Protein AF-A0A7U9X181-F1 (afdb_monomer_lite)

Foldseek 3Di:
DDDDQPWAALVRVLVQVVLFAQFKFKDFADLAASLKGASDWDDDPFWIFGDDVPDTPDTFGRDRHDIWHFLQQWDDDDPPPDGRDHQPAFPGWTCTRRMIMTTHNDDDPQWDDLSNVQVNQVSCPPFWKWKAFPDPPPDTDTDGRWHWHRDPFWIWTDDPVDIDIGGPVQFPIKGAPADISQRGKIWTDGPPPDTIMIMGGDPPDPPPPD

Structure (mmCIF, N/CA/C/O backbone):
data_AF-A0A7U9X181-F1
#
_entry.id   AF-A0A7U9X181-F1
#
loop_
_atom_site.group_PDB
_atom_site.id
_atom_site.type_symbol
_atom_site.label_atom_id
_atom_site.label_alt_id
_atom_site.label_comp_id
_atom_site.label_asym_id
_atom_site.label_entity_id
_atom_site.label_seq_id
_atom_site.pdbx_PDB_ins_code
_atom_site.Cartn_x
_atom_site.Cartn_y
_atom_site.Cartn_z
_atom_site.occupancy
_atom_site.B_iso_or_equiv
_atom_site.auth_seq_id
_atom_site.auth_comp_id
_atom_site.auth_asym_id
_atom_site.auth_atom_id
_atom_site.pdbx_PDB_model_num
ATOM 1 N N . MET A 1 1 ? 4.313 7.019 32.511 1.00 26.09 1 MET A N 1
ATOM 2 C CA . MET A 1 1 ? 3.832 8.244 31.845 1.00 26.09 1 MET A CA 1
ATOM 3 C C . MET A 1 1 ? 3.830 7.946 30.363 1.00 26.09 1 MET A C 1
ATOM 5 O O . MET A 1 1 ? 4.723 7.242 29.917 1.00 26.09 1 MET A O 1
ATOM 9 N N . THR A 1 2 ? 2.730 8.289 29.708 1.00 32.47 2 THR A N 1
ATOM 10 C CA . THR A 1 2 ? 2.292 7.823 28.391 1.00 32.47 2 THR A CA 1
ATOM 11 C C . THR A 1 2 ? 3.090 8.476 27.268 1.00 32.47 2 THR A C 1
ATOM 13 O O . THR A 1 2 ? 3.342 9.676 27.294 1.00 32.47 2 THR A O 1
ATOM 16 N N . ASN A 1 3 ? 3.514 7.634 26.327 1.00 37.66 3 ASN A N 1
ATOM 17 C CA . ASN A 1 3 ? 4.340 7.962 25.170 1.00 37.66 3 ASN A CA 1
ATOM 18 C C . ASN A 1 3 ? 3.461 8.591 24.095 1.00 37.66 3 ASN A C 1
ATOM 20 O O . ASN A 1 3 ? 2.481 7.964 23.694 1.00 37.66 3 ASN A O 1
ATOM 24 N N . GLU A 1 4 ? 3.784 9.786 23.617 1.00 43.91 4 GLU A N 1
ATOM 25 C CA . GLU A 1 4 ? 2.853 10.506 22.753 1.00 43.91 4 GLU A CA 1
ATOM 26 C C . GLU A 1 4 ? 3.562 11.113 21.535 1.00 43.91 4 GLU A C 1
ATOM 28 O O . GLU A 1 4 ? 3.814 12.313 21.463 1.00 43.91 4 GLU A O 1
ATOM 33 N N . GLY A 1 5 ? 3.778 10.274 20.510 1.00 50.62 5 GLY A N 1
ATOM 34 C CA . GLY A 1 5 ? 3.550 10.748 19.139 1.00 50.62 5 GLY A CA 1
ATOM 35 C C . GLY A 1 5 ? 2.144 11.347 19.079 1.00 50.62 5 GLY A C 1
ATOM 36 O O . GLY A 1 5 ? 1.285 10.856 19.809 1.00 50.62 5 GLY A O 1
ATOM 37 N N . THR A 1 6 ? 1.923 12.424 18.308 1.00 57.56 6 THR A N 1
ATOM 38 C C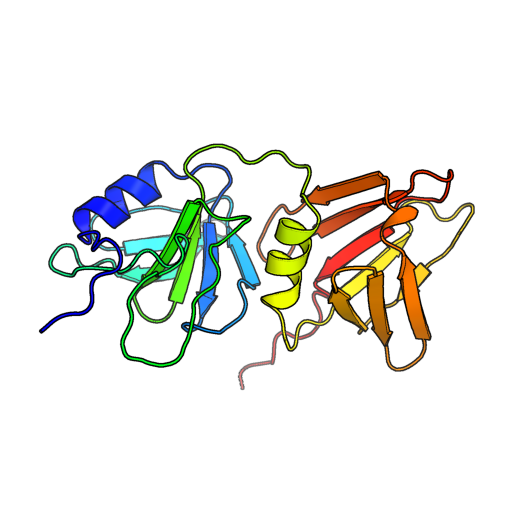A . THR A 1 6 ? 0.754 13.310 18.498 1.00 57.56 6 THR A CA 1
ATOM 39 C C . THR A 1 6 ? -0.522 12.491 18.703 1.00 57.56 6 THR A C 1
ATOM 41 O O . THR A 1 6 ? -1.007 11.885 17.742 1.00 57.56 6 THR A O 1
ATOM 44 N N . PRO A 1 7 ? -1.035 12.414 19.942 1.00 70.25 7 PRO A N 1
ATOM 45 C CA . PRO A 1 7 ? -2.168 11.571 20.245 1.00 70.25 7 PRO A CA 1
ATOM 46 C C . PRO A 1 7 ? -3.360 12.178 19.555 1.00 70.25 7 PRO A C 1
ATOM 48 O O . PRO A 1 7 ? -3.659 13.362 19.710 1.00 70.25 7 PRO A O 1
ATOM 51 N N . VAL A 1 8 ? -4.045 11.341 18.805 1.00 82.94 8 VAL A N 1
ATOM 52 C CA . VAL A 1 8 ? -5.264 11.701 18.114 1.00 82.94 8 VAL A CA 1
ATOM 53 C C . VAL A 1 8 ? -6.384 10.943 18.801 1.00 82.94 8 VAL A C 1
ATOM 55 O O . VAL A 1 8 ? -6.337 9.720 18.930 1.00 82.94 8 VAL A O 1
ATOM 58 N N . THR A 1 9 ? -7.387 11.655 19.297 1.00 90.44 9 THR A N 1
ATOM 59 C CA . THR A 1 9 ? -8.574 11.021 19.881 1.00 90.44 9 THR A CA 1
ATOM 60 C C . THR A 1 9 ? -9.310 10.200 18.822 1.00 90.44 9 THR A C 1
ATOM 62 O O . THR A 1 9 ? -9.255 10.511 17.632 1.00 90.44 9 THR A O 1
ATOM 65 N N . GLY A 1 10 ? -10.060 9.173 19.222 1.00 90.12 10 GLY A N 1
ATOM 66 C CA . GLY A 1 10 ? -10.867 8.400 18.272 1.00 90.12 10 GLY A CA 1
ATOM 67 C C . GLY A 1 10 ? -11.869 9.261 17.491 1.00 90.12 10 GLY A C 1
ATOM 68 O O . GLY A 1 10 ? -12.116 9.000 16.313 1.00 90.12 10 GLY A O 1
ATOM 69 N N . VAL A 1 11 ? -12.378 10.338 18.104 1.00 91.19 11 VAL A N 1
ATOM 70 C CA . VAL A 1 11 ? -13.206 11.357 17.430 1.00 91.19 11 VAL A CA 1
ATOM 71 C C . VAL A 1 11 ? -12.439 12.024 16.284 1.00 91.19 11 VAL A C 1
ATOM 73 O O . VAL A 1 11 ? -12.951 12.167 15.171 1.00 91.19 11 VAL A O 1
ATOM 76 N N . GLU A 1 12 ? -11.194 12.423 16.531 1.00 91.12 12 GLU A N 1
ATOM 77 C CA . GLU A 1 12 ? -10.341 13.036 15.516 1.00 91.12 12 GLU A CA 1
ATOM 78 C C . GLU A 1 12 ? -9.935 12.031 14.434 1.00 91.12 12 GLU A C 1
ATOM 80 O O . GLU A 1 12 ? -10.008 12.375 13.256 1.00 91.12 12 GLU A O 1
ATOM 85 N N . VAL A 1 13 ? -9.609 10.781 14.786 1.00 91.38 13 VAL A N 1
ATOM 86 C CA . VAL A 1 13 ? -9.327 9.710 13.812 1.00 91.38 13 VAL A CA 1
ATOM 87 C C . VAL A 1 13 ? -10.504 9.528 12.849 1.00 91.38 13 VAL A C 1
ATOM 89 O O . VAL A 1 13 ? -10.303 9.529 11.634 1.00 91.38 13 VAL A O 1
ATOM 92 N N . LYS A 1 14 ? -11.745 9.469 13.355 1.00 92.44 14 LYS A N 1
ATOM 93 C CA . LYS A 1 14 ? -12.948 9.420 12.501 1.00 92.44 14 LYS A CA 1
ATOM 94 C C . LYS A 1 14 ? -13.076 10.648 11.611 1.00 92.44 14 LYS A C 1
ATOM 96 O O . LYS A 1 14 ? -13.327 10.518 10.416 1.00 92.44 14 LYS A O 1
ATOM 101 N N . SER A 1 15 ? -12.880 11.842 12.171 1.00 91.38 15 SER A N 1
ATOM 102 C CA . SER A 1 15 ? -12.928 13.102 11.416 1.00 91.38 15 SER A CA 1
ATOM 103 C C . SER A 1 15 ? -11.879 13.158 10.301 1.00 91.38 15 SER A C 1
ATOM 105 O O . SER A 1 15 ? -12.132 13.745 9.247 1.00 91.38 15 SER A O 1
ATOM 107 N N . LEU A 1 16 ? -10.706 12.555 10.516 1.00 91.75 16 LEU A N 1
ATOM 108 C CA . LEU A 1 16 ? -9.648 12.431 9.515 1.00 91.75 16 LEU A CA 1
ATOM 109 C C . LEU A 1 16 ? -10.024 11.411 8.431 1.00 91.75 16 LEU A C 1
ATOM 111 O O . LEU A 1 16 ? -9.913 11.742 7.252 1.00 91.75 16 LEU A O 1
ATOM 115 N N . LEU A 1 17 ? -10.526 10.230 8.808 1.00 92.12 17 LEU A N 1
ATOM 116 C CA . LEU A 1 17 ? -10.968 9.179 7.881 1.00 92.12 17 LEU A CA 1
ATOM 117 C C . LEU A 1 17 ? -12.147 9.613 6.999 1.00 92.12 17 LEU A C 1
ATOM 119 O O . LEU A 1 17 ? -12.171 9.314 5.808 1.00 92.12 17 LEU A O 1
ATOM 123 N N . LEU A 1 18 ? -13.099 10.376 7.545 1.00 91.12 18 LEU A N 1
ATOM 124 C CA . LEU A 1 18 ? -14.202 10.981 6.781 1.00 91.12 18 LEU A CA 1
ATOM 125 C C . LEU A 1 18 ? -13.720 11.955 5.694 1.00 91.12 18 LEU A C 1
ATOM 127 O O . LEU A 1 18 ? -14.468 12.278 4.776 1.00 91.12 18 LEU A O 1
ATOM 131 N N . LYS A 1 19 ? -12.487 12.453 5.817 1.00 90.12 19 LYS A N 1
ATOM 132 C CA . LYS A 1 19 ? -11.844 13.374 4.874 1.00 90.12 19 LYS A CA 1
ATOM 133 C C . LYS A 1 19 ? -10.755 12.688 4.053 1.00 90.12 19 LYS A C 1
ATOM 135 O O . LYS A 1 19 ? -9.967 13.400 3.424 1.00 90.12 19 LYS A O 1
ATOM 140 N N . ALA A 1 20 ? -10.642 11.360 4.110 1.00 89.12 20 ALA A N 1
ATOM 141 C CA . ALA A 1 20 ? -9.639 10.683 3.311 1.00 89.12 20 ALA A CA 1
ATOM 142 C C . ALA A 1 20 ? -9.999 10.742 1.821 1.00 89.12 20 ALA A C 1
ATOM 144 O O . ALA A 1 20 ? -11.166 10.822 1.437 1.00 89.12 20 ALA A O 1
ATOM 145 N N . VAL A 1 21 ? -8.966 10.763 0.987 1.00 86.06 21 VAL A N 1
ATOM 146 C CA . VAL A 1 21 ? -9.053 10.878 -0.467 1.00 86.06 21 VAL A CA 1
ATOM 147 C C . VAL A 1 21 ? -8.201 9.776 -1.076 1.00 86.06 21 VAL A C 1
ATOM 149 O O . VAL A 1 21 ? -7.101 9.518 -0.589 1.00 86.06 21 VAL A O 1
ATOM 152 N N . GLY A 1 22 ? -8.698 9.161 -2.151 1.00 77.81 22 GLY A N 1
ATOM 153 C CA . GLY A 1 22 ? -7.994 8.076 -2.830 1.00 77.81 22 GLY A CA 1
ATOM 154 C C . GLY A 1 22 ? -7.893 6.821 -1.969 1.00 77.81 22 GLY A C 1
ATOM 155 O O . GLY A 1 22 ? -6.831 6.219 -1.948 1.00 77.81 22 GLY A O 1
ATOM 156 N N . GLY A 1 23 ? -8.961 6.484 -1.230 1.00 85.88 23 GLY A N 1
ATOM 157 C CA . GLY A 1 23 ? -9.120 5.231 -0.486 1.00 85.88 23 GLY A CA 1
ATOM 158 C C . GLY A 1 23 ? -8.327 5.102 0.820 1.00 85.88 23 GLY A C 1
ATOM 159 O O . GLY A 1 23 ? -7.735 6.055 1.332 1.00 85.88 23 GLY A O 1
ATOM 160 N N . VAL A 1 24 ? -8.352 3.887 1.372 1.00 88.44 24 VAL A N 1
ATOM 161 C CA . VAL A 1 24 ? -7.594 3.484 2.565 1.00 88.44 24 VAL A CA 1
ATOM 162 C C . VAL A 1 24 ? -6.773 2.235 2.269 1.00 88.44 24 VAL A C 1
ATOM 164 O O . VAL A 1 24 ? -7.223 1.342 1.556 1.00 88.44 24 VAL A O 1
ATOM 167 N N . TYR A 1 25 ? -5.576 2.174 2.834 1.00 86.56 25 TYR A N 1
ATOM 168 C CA . TYR A 1 25 ? -4.738 0.983 2.846 1.00 86.56 25 TYR A CA 1
ATOM 169 C C . TYR A 1 25 ? -4.858 0.322 4.213 1.00 86.56 25 TYR A C 1
ATOM 171 O O . TYR A 1 25 ? -4.750 1.003 5.235 1.00 86.56 25 TYR A O 1
ATOM 179 N N . ILE A 1 26 ? -5.104 -0.986 4.232 1.00 86.81 26 ILE A N 1
ATOM 180 C CA . ILE A 1 26 ? -5.302 -1.744 5.466 1.00 86.81 26 ILE A CA 1
ATOM 181 C C . ILE A 1 26 ? -4.381 -2.960 5.498 1.00 86.81 26 ILE A C 1
ATOM 183 O O . ILE A 1 26 ? -4.199 -3.639 4.486 1.00 86.81 26 ILE A O 1
ATOM 187 N N . SER A 1 27 ? -3.838 -3.233 6.684 1.00 78.12 27 SER A N 1
ATOM 188 C CA . SER A 1 27 ? -3.179 -4.488 7.032 1.00 78.12 27 SER A CA 1
ATOM 189 C C . SER A 1 27 ? -3.735 -5.065 8.321 1.00 78.12 27 SER A C 1
ATOM 191 O O . SER A 1 27 ? -4.247 -4.332 9.170 1.00 78.12 27 SER A O 1
ATOM 193 N 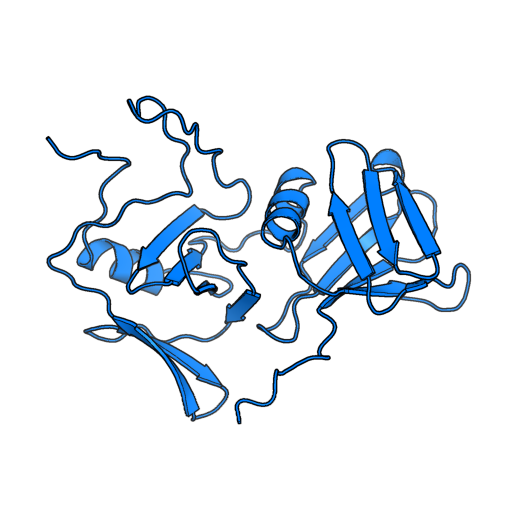N . ARG A 1 28 ? -3.639 -6.386 8.483 1.00 75.88 28 ARG A N 1
ATOM 194 C CA . ARG A 1 28 ? -3.813 -7.023 9.794 1.00 75.88 28 ARG A CA 1
ATOM 195 C C . ARG A 1 28 ? -2.533 -6.778 10.601 1.00 75.88 28 ARG A C 1
ATOM 197 O O . ARG A 1 28 ? -1.468 -6.670 10.035 1.00 75.88 28 ARG A O 1
ATOM 204 N N . GLY A 1 29 ? -2.615 -6.587 11.908 1.00 67.50 29 GLY A N 1
ATOM 205 C CA . GLY A 1 29 ? -1.447 -6.339 12.760 1.00 67.50 29 GLY A CA 1
ATOM 206 C C . GLY A 1 29 ? -0.677 -5.029 12.504 1.00 67.50 29 GLY A C 1
ATOM 207 O O . GLY A 1 29 ? -0.988 -4.225 11.630 1.00 67.50 29 GLY A O 1
ATOM 208 N N . PHE A 1 30 ? 0.289 -4.758 13.384 1.00 62.97 30 PHE A N 1
ATOM 209 C CA . PHE A 1 30 ? 1.038 -3.495 13.402 1.00 62.97 30 PHE A CA 1
ATOM 210 C C . PHE A 1 30 ? 2.160 -3.460 12.354 1.00 62.97 30 PHE A C 1
ATOM 212 O O . PHE A 1 30 ? 2.386 -2.435 11.715 1.00 62.97 30 PHE A O 1
ATOM 219 N N . ASN A 1 31 ? 2.828 -4.601 12.178 1.00 56.94 31 ASN A N 1
ATOM 220 C CA . ASN A 1 31 ? 3.943 -4.786 11.250 1.00 56.94 31 ASN A CA 1
ATOM 221 C C . ASN A 1 31 ? 3.546 -5.584 10.005 1.00 56.94 31 ASN A C 1
ATOM 223 O O . ASN A 1 31 ? 4.421 -5.892 9.206 1.00 56.94 31 ASN A O 1
ATOM 227 N N . GLU A 1 32 ? 2.276 -5.983 9.854 1.00 50.78 32 GLU A N 1
ATOM 228 C CA . GLU A 1 32 ? 1.893 -6.738 8.663 1.00 50.78 32 GLU A CA 1
ATOM 229 C C . GLU A 1 32 ? 1.514 -5.812 7.510 1.00 50.78 32 GLU A C 1
ATOM 231 O O . GLU A 1 32 ? 1.274 -4.606 7.643 1.00 50.78 32 GLU A O 1
ATOM 236 N N . ILE A 1 33 ? 1.500 -6.450 6.355 1.00 53.53 33 ILE A N 1
ATOM 237 C CA . ILE A 1 33 ? 1.541 -5.872 5.030 1.00 53.53 33 ILE A CA 1
ATOM 238 C C . ILE A 1 33 ? 0.295 -5.052 4.739 1.00 53.53 33 ILE A C 1
ATOM 240 O O . ILE A 1 33 ? -0.806 -5.570 4.902 1.00 53.53 33 ILE A O 1
ATOM 244 N N . LEU A 1 34 ? 0.434 -3.821 4.224 1.00 60.16 34 LEU A N 1
ATOM 245 C CA . LEU A 1 34 ? -0.691 -3.054 3.664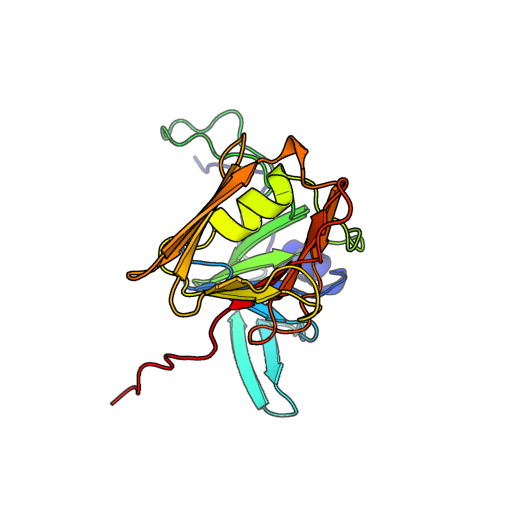 1.00 60.16 34 LEU A CA 1
ATOM 246 C C . LEU A 1 34 ? -1.166 -3.748 2.375 1.00 60.16 34 LEU A C 1
ATOM 248 O O . LEU A 1 34 ? -0.826 -3.359 1.253 1.00 60.16 34 LEU A O 1
ATOM 252 N N . THR A 1 35 ? -1.883 -4.858 2.550 1.00 54.03 35 THR A N 1
ATOM 253 C CA . THR A 1 35 ? -2.292 -5.775 1.486 1.00 54.03 35 THR A CA 1
ATOM 254 C C . THR A 1 35 ? -3.469 -5.229 0.719 1.00 54.03 35 THR A C 1
ATOM 256 O O . THR A 1 35 ? -3.584 -5.498 -0.475 1.00 54.03 35 THR A O 1
ATOM 259 N N . ASP A 1 36 ? -4.304 -4.431 1.380 1.00 65.56 36 ASP A N 1
ATOM 260 C CA . ASP A 1 36 ? -5.627 -4.160 0.873 1.00 65.56 36 ASP A CA 1
ATOM 261 C C . ASP A 1 36 ? -5.856 -2.665 0.669 1.00 65.56 36 ASP A C 1
ATOM 263 O O . ASP A 1 36 ? -6.011 -1.894 1.618 1.00 65.56 36 ASP A O 1
ATOM 267 N N . TYR A 1 37 ? -5.898 -2.262 -0.598 1.00 77.19 37 TYR A N 1
ATOM 268 C CA . TYR A 1 37 ? -6.355 -0.943 -1.000 1.00 77.19 37 TYR A CA 1
ATOM 269 C C . TYR A 1 37 ? -7.873 -0.936 -1.208 1.00 77.19 37 TYR A C 1
ATOM 271 O O . TYR A 1 37 ? -8.403 -1.611 -2.091 1.00 77.19 37 TYR A O 1
ATOM 279 N N . TYR A 1 38 ? -8.584 -0.129 -0.433 1.00 78.94 38 TYR A N 1
ATOM 280 C CA . TYR A 1 38 ? -10.029 0.010 -0.538 1.00 78.94 38 TYR A CA 1
ATOM 281 C C . TYR A 1 38 ? -10.398 1.427 -0.958 1.00 78.94 38 TYR A C 1
ATOM 283 O O . TYR A 1 38 ? -10.377 2.361 -0.156 1.00 78.94 38 TYR A O 1
ATOM 291 N N . GLU A 1 39 ? -10.783 1.577 -2.227 1.00 76.62 39 GLU A N 1
ATOM 292 C CA . GLU A 1 39 ? -11.291 2.842 -2.766 1.00 76.62 39 GLU A CA 1
ATOM 293 C C . GLU A 1 39 ? -12.583 3.274 -2.051 1.00 76.62 39 GLU A C 1
ATOM 295 O O . GLU A 1 39 ? -12.790 4.456 -1.776 1.00 76.62 39 GLU A O 1
ATOM 300 N N . LYS A 1 40 ? -13.451 2.307 -1.724 1.00 80.62 40 LYS A N 1
ATOM 301 C CA . LYS A 1 40 ? -14.752 2.541 -1.093 1.00 80.62 40 LYS A CA 1
ATOM 302 C C . LYS A 1 40 ? -14.779 1.970 0.315 1.00 80.62 40 LYS A C 1
ATOM 304 O O . LYS A 1 40 ? -14.571 0.778 0.523 1.00 80.62 40 LYS A O 1
ATOM 309 N N . TYR A 1 41 ? -15.110 2.828 1.264 1.00 88.94 41 TYR A N 1
ATOM 310 C CA . TYR A 1 41 ? -15.304 2.485 2.664 1.00 88.94 41 TYR A CA 1
ATOM 311 C C . TYR A 1 41 ? -16.391 3.382 3.259 1.00 88.94 41 TYR A C 1
ATOM 313 O O . TYR A 1 41 ? -16.758 4.409 2.682 1.00 88.94 41 TYR A O 1
ATOM 321 N N . LEU A 1 42 ? -16.926 2.987 4.410 1.00 91.12 42 LEU A N 1
ATOM 322 C CA . LEU A 1 42 ? -17.922 3.751 5.148 1.00 91.12 42 LEU A CA 1
ATOM 323 C C . LEU A 1 42 ? -17.442 3.955 6.583 1.00 91.12 42 LEU A C 1
ATOM 325 O O . LEU A 1 42 ? -17.063 3.005 7.256 1.00 91.12 42 LEU A O 1
ATOM 329 N N . ILE A 1 43 ? -17.487 5.196 7.059 1.00 91.31 43 ILE A N 1
ATOM 330 C CA . ILE A 1 43 ? -17.290 5.504 8.477 1.00 91.31 43 ILE A CA 1
ATOM 331 C C . ILE A 1 43 ? -18.666 5.641 9.115 1.00 91.31 43 ILE A C 1
ATOM 333 O O . ILE A 1 43 ? -19.440 6.524 8.739 1.00 91.31 43 ILE A O 1
ATOM 337 N N . THR A 1 44 ? -18.974 4.767 10.065 1.00 88.56 44 THR A N 1
ATOM 338 C CA . THR A 1 44 ? -20.196 4.837 10.867 1.00 88.56 44 THR A CA 1
ATOM 339 C C . THR A 1 44 ? -19.915 5.493 12.220 1.00 88.56 44 THR A C 1
ATOM 341 O O . THR A 1 44 ? -18.792 5.900 12.528 1.00 88.56 44 THR A O 1
ATOM 344 N N . GLU A 1 45 ? -20.941 5.578 13.069 1.00 82.69 45 GLU A N 1
ATOM 345 C CA . GLU A 1 45 ? -20.802 6.088 14.435 1.00 82.69 45 GLU A CA 1
ATOM 346 C C . GLU A 1 45 ? -19.802 5.279 15.271 1.00 82.69 45 GLU A C 1
ATOM 348 O O . GLU A 1 45 ? -19.279 5.807 16.240 1.00 82.69 45 GLU A O 1
ATOM 353 N N . LYS A 1 46 ? -19.495 4.018 14.941 1.00 84.69 46 LYS A N 1
ATOM 354 C CA . LYS A 1 46 ? -18.640 3.162 15.791 1.00 84.69 46 LYS A CA 1
ATOM 355 C C . LYS A 1 46 ? -17.460 2.529 15.071 1.00 84.69 46 LYS A C 1
ATOM 357 O O . LYS A 1 46 ? -16.539 2.065 15.736 1.00 84.69 46 LYS A O 1
ATOM 362 N N . GLU A 1 47 ? -17.457 2.516 13.746 1.00 92.19 47 GLU A N 1
ATOM 363 C CA . GLU A 1 47 ? -16.573 1.634 12.990 1.00 92.19 47 GLU A CA 1
ATOM 364 C C . GLU A 1 47 ? -16.249 2.168 11.594 1.00 92.19 47 GLU A C 1
ATOM 366 O O . GLU A 1 47 ? -16.989 2.955 11.006 1.00 92.19 47 GLU A O 1
ATOM 371 N N . LEU A 1 48 ? -15.105 1.724 11.084 1.00 93.62 48 LEU A N 1
ATOM 372 C CA . LEU A 1 48 ? -14.741 1.760 9.676 1.00 93.62 48 LEU A CA 1
ATOM 373 C C . LEU A 1 48 ? -15.197 0.437 9.046 1.00 93.62 48 LEU A C 1
ATOM 375 O O . LEU A 1 48 ? -14.697 -0.627 9.408 1.00 93.62 48 LEU A O 1
ATOM 379 N N . GLU A 1 49 ? -16.144 0.507 8.116 1.00 93.69 49 GLU A N 1
ATOM 380 C CA . GLU A 1 49 ? -16.633 -0.622 7.325 1.00 93.69 49 GLU A CA 1
ATOM 381 C C . GLU A 1 49 ? -16.005 -0.612 5.930 1.00 93.69 49 GLU A C 1
ATOM 383 O O . GLU A 1 49 ? -16.034 0.397 5.219 1.00 93.69 49 GLU A O 1
ATOM 388 N N . ILE A 1 50 ? -15.524 -1.770 5.497 1.00 89.00 50 ILE A N 1
ATOM 389 C CA . ILE A 1 50 ? -15.077 -2.019 4.131 1.00 89.00 50 ILE A CA 1
ATOM 390 C C . ILE A 1 50 ? -16.095 -2.916 3.436 1.00 89.00 50 ILE A C 1
ATOM 392 O O . ILE A 1 50 ? -16.505 -3.945 3.985 1.00 89.00 50 ILE A O 1
ATOM 396 N N . LYS A 1 51 ? -16.502 -2.529 2.222 1.00 84.12 51 LYS A N 1
ATOM 397 C CA . LYS A 1 51 ? -17.530 -3.231 1.446 1.00 84.12 51 LYS A CA 1
ATOM 398 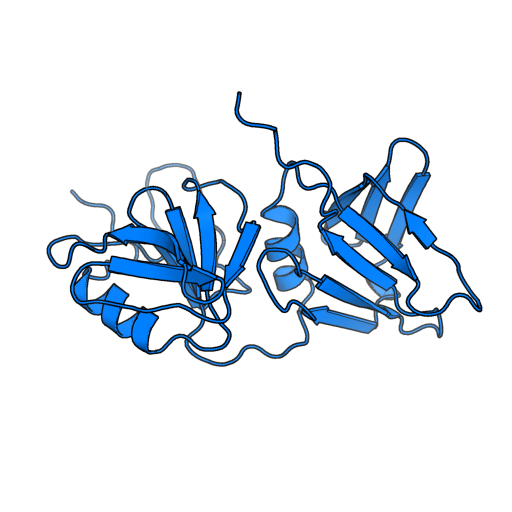C C . LYS A 1 51 ? -17.017 -3.659 0.080 1.00 84.12 51 LYS A C 1
ATOM 400 O O . LYS A 1 51 ? -16.363 -2.885 -0.612 1.00 84.12 51 LYS A O 1
ATOM 405 N N . GLU A 1 52 ? -17.407 -4.861 -0.325 1.00 78.44 52 GLU A N 1
ATOM 406 C CA . GLU A 1 52 ? -17.282 -5.357 -1.693 1.00 78.44 52 GLU A CA 1
ATOM 407 C C . GLU A 1 52 ? -18.695 -5.621 -2.234 1.00 78.44 52 GLU A C 1
ATOM 409 O O . GLU A 1 52 ? -19.407 -6.525 -1.787 1.00 78.44 52 GLU A O 1
ATOM 414 N N . GLY A 1 53 ? -19.152 -4.754 -3.143 1.00 79.38 53 GLY A N 1
ATOM 415 C CA . GLY A 1 53 ? -20.569 -4.684 -3.511 1.00 79.38 53 GLY A CA 1
ATOM 416 C C . GLY A 1 53 ? -21.437 -4.311 -2.303 1.00 79.38 53 GLY A C 1
ATOM 417 O O . GLY A 1 53 ? -21.136 -3.350 -1.596 1.00 79.38 53 GLY A O 1
ATOM 418 N N . ASP A 1 54 ? -22.489 -5.091 -2.055 1.00 81.38 54 ASP A N 1
ATOM 419 C CA . ASP A 1 54 ? -23.385 -4.909 -0.902 1.00 81.38 54 ASP A CA 1
ATOM 420 C C . ASP A 1 54 ? -22.918 -5.666 0.358 1.00 81.38 54 ASP A C 1
ATOM 422 O O . ASP A 1 54 ? -23.573 -5.611 1.400 1.00 81.38 54 ASP A O 1
ATOM 426 N N . THR A 1 55 ? -21.788 -6.379 0.288 1.00 83.75 55 THR A N 1
ATOM 427 C CA . THR A 1 55 ? -21.290 -7.219 1.387 1.00 83.75 55 THR A CA 1
ATOM 428 C C . THR A 1 55 ? -20.237 -6.476 2.200 1.00 83.75 55 THR A C 1
ATOM 430 O O . THR A 1 55 ? -19.261 -5.977 1.644 1.00 83.75 55 THR A O 1
ATOM 433 N N . ILE A 1 56 ? -20.403 -6.435 3.526 1.00 87.88 56 ILE A N 1
ATOM 434 C CA . ILE A 1 56 ? -19.352 -5.982 4.448 1.00 87.88 56 ILE A CA 1
ATOM 435 C C . ILE A 1 56 ? -18.312 -7.093 4.566 1.00 87.88 56 ILE A C 1
ATOM 437 O O . ILE A 1 56 ? -18.643 -8.210 4.962 1.00 87.88 56 ILE A O 1
ATOM 441 N N . ILE A 1 57 ? -17.065 -6.777 4.230 1.00 86.12 57 ILE A N 1
ATOM 442 C CA . ILE A 1 57 ? -15.949 -7.730 4.263 1.00 86.12 57 ILE A CA 1
ATOM 443 C C . ILE A 1 57 ? -15.004 -7.494 5.445 1.00 86.12 57 ILE A C 1
ATOM 445 O O . ILE A 1 57 ? -14.310 -8.419 5.862 1.00 86.12 57 ILE A O 1
ATOM 449 N N . LEU A 1 58 ? -14.994 -6.283 6.011 1.00 88.00 58 LEU A N 1
ATOM 450 C CA . LEU A 1 58 ? -14.196 -5.946 7.186 1.00 88.00 58 LEU A CA 1
ATOM 451 C C . LEU A 1 58 ? -14.848 -4.815 7.984 1.00 88.00 58 LEU A C 1
ATOM 453 O O . LEU A 1 58 ? -15.333 -3.840 7.410 1.00 88.00 58 LEU A O 1
ATOM 457 N N . THR A 1 59 ? -14.792 -4.935 9.307 1.00 92.12 59 THR A N 1
ATOM 458 C CA . THR A 1 59 ? -15.262 -3.925 10.254 1.00 92.12 59 THR A CA 1
ATOM 459 C C . THR A 1 59 ? -14.177 -3.669 11.292 1.00 92.12 59 THR A C 1
ATOM 461 O O . THR A 1 59 ? -13.770 -4.589 12.004 1.00 92.12 59 THR A O 1
ATOM 464 N N . ILE A 1 60 ? -13.709 -2.424 11.386 1.00 93.12 60 ILE A N 1
ATOM 465 C CA . ILE A 1 60 ? -12.680 -1.997 12.339 1.00 93.12 60 ILE A CA 1
ATOM 466 C C . ILE A 1 60 ? -13.317 -1.028 13.346 1.00 93.12 60 ILE A C 1
ATOM 468 O O . ILE A 1 60 ? -13.699 0.080 12.958 1.00 93.12 60 ILE A O 1
ATOM 472 N N . PRO A 1 61 ? -13.439 -1.395 14.635 1.00 93.56 61 PRO A N 1
ATOM 473 C CA . PRO A 1 61 ? -14.049 -0.524 15.633 1.00 93.56 61 PRO A CA 1
ATOM 474 C C . PRO A 1 61 ? -13.140 0.666 15.965 1.00 93.56 61 PRO A C 1
ATOM 476 O O . PRO A 1 61 ? -11.951 0.495 16.241 1.00 93.56 61 PRO A O 1
ATOM 479 N N . ILE A 1 62 ? -13.716 1.869 16.005 1.00 93.06 62 ILE A N 1
ATOM 480 C CA . ILE A 1 62 ? -13.029 3.106 16.390 1.00 93.06 62 ILE A CA 1
ATOM 481 C C . ILE A 1 62 ? -13.677 3.646 17.665 1.00 93.06 62 ILE A C 1
ATOM 483 O O . ILE A 1 62 ? -14.790 4.183 17.657 1.00 93.06 62 ILE A O 1
ATOM 487 N N . ASP A 1 63 ? -12.952 3.501 18.767 1.00 92.25 63 ASP A N 1
ATOM 488 C CA . ASP A 1 63 ? -13.373 3.919 20.096 1.00 92.25 63 ASP A CA 1
ATOM 489 C C . ASP A 1 63 ? -13.045 5.400 20.298 1.00 92.25 63 ASP A C 1
ATOM 491 O O . ASP A 1 63 ? -11.885 5.792 20.416 1.00 92.25 63 ASP A O 1
ATOM 495 N N . GLU A 1 64 ? -14.080 6.233 20.343 1.00 91.50 64 GLU A N 1
ATOM 496 C CA . GLU A 1 64 ? -13.950 7.686 20.504 1.00 91.50 64 GLU A CA 1
ATOM 497 C C . GLU A 1 64 ? -13.323 8.101 21.831 1.00 91.50 64 GLU A C 1
ATOM 499 O O . GLU A 1 64 ? -12.786 9.202 21.933 1.00 91.50 64 GLU A O 1
ATOM 504 N N . THR A 1 65 ? -13.362 7.218 22.831 1.00 89.81 65 THR A N 1
ATOM 505 C CA . THR A 1 65 ? -12.800 7.473 24.159 1.00 89.81 65 THR A CA 1
ATOM 506 C C . THR A 1 65 ? -11.306 7.162 24.242 1.00 89.81 65 THR A C 1
ATOM 508 O O . THR A 1 65 ? -10.663 7.523 25.228 1.00 89.81 65 THR A O 1
ATOM 511 N N . LYS A 1 66 ? -10.733 6.514 23.217 1.00 90.31 66 LYS A N 1
ATOM 512 C CA . LYS A 1 66 ? -9.311 6.155 23.158 1.00 90.31 66 LYS A CA 1
ATOM 513 C C . LYS A 1 66 ? -8.488 7.189 22.400 1.00 90.31 66 LYS A C 1
ATOM 515 O O . LYS A 1 66 ? -8.987 7.912 21.538 1.00 90.31 66 LYS A O 1
ATOM 520 N N . GLN A 1 67 ? -7.199 7.213 22.716 1.00 89.31 67 GLN A N 1
ATOM 521 C CA . GLN A 1 67 ? -6.180 7.889 21.925 1.00 89.31 67 GLN A CA 1
ATOM 522 C C . GLN A 1 67 ? -5.486 6.888 21.002 1.00 89.31 67 GLN A C 1
ATOM 524 O O . GLN A 1 67 ? -5.310 5.716 21.343 1.00 89.31 67 GLN A O 1
ATOM 529 N N . TYR A 1 68 ? -5.079 7.385 19.844 1.00 87.44 68 TYR A N 1
ATOM 530 C CA . TYR A 1 68 ? -4.362 6.663 18.807 1.00 87.44 68 TYR A CA 1
ATOM 531 C C . TYR A 1 68 ? -3.109 7.448 18.429 1.00 87.44 68 TYR A C 1
ATOM 533 O O . TYR A 1 68 ? -3.112 8.678 18.446 1.00 87.44 68 TYR A O 1
ATOM 541 N N . ILE A 1 69 ? -2.045 6.740 18.065 1.00 83.88 69 ILE A N 1
ATOM 542 C CA . ILE A 1 69 ? -0.778 7.340 17.637 1.00 83.88 69 ILE A CA 1
ATOM 543 C C . ILE A 1 69 ? -0.760 7.391 16.107 1.00 83.88 69 ILE A C 1
ATOM 545 O O . ILE A 1 69 ? -1.070 6.390 15.459 1.00 83.88 69 ILE A O 1
ATOM 549 N N . ASN A 1 70 ? -0.412 8.547 15.534 1.00 84.75 70 ASN A N 1
ATOM 550 C CA . ASN A 1 70 ? -0.143 8.661 14.102 1.00 84.75 70 ASN A CA 1
ATOM 551 C C . ASN A 1 70 ? 1.312 8.271 13.805 1.00 84.75 70 ASN A C 1
ATOM 553 O O . ASN A 1 70 ? 2.218 9.068 14.023 1.00 84.75 70 ASN A O 1
ATOM 557 N N . TYR A 1 71 ? 1.517 7.080 13.256 1.00 78.88 71 TYR A N 1
ATOM 558 C CA . TYR A 1 71 ? 2.827 6.523 12.911 1.00 78.88 71 TYR A CA 1
ATOM 559 C C . TYR A 1 71 ? 3.365 6.992 11.549 1.00 78.88 71 TYR A C 1
ATOM 561 O O . TYR A 1 71 ? 4.360 6.462 11.076 1.00 78.88 71 TYR A O 1
ATOM 569 N N . ALA A 1 72 ? 2.693 7.931 10.874 1.00 76.75 72 ALA A N 1
ATOM 570 C CA . ALA A 1 72 ? 3.176 8.485 9.607 1.00 76.75 72 ALA A CA 1
ATOM 571 C C . ALA A 1 72 ? 4.199 9.620 9.788 1.00 76.75 72 ALA A C 1
ATOM 573 O O . ALA A 1 72 ? 4.885 9.967 8.836 1.00 76.75 72 ALA A O 1
ATOM 574 N N . VAL A 1 73 ? 4.285 10.211 10.980 1.00 66.69 73 VAL A N 1
ATOM 575 C CA . VAL A 1 73 ? 5.252 11.265 11.315 1.00 66.69 73 VAL A CA 1
ATOM 576 C C . VAL A 1 73 ? 6.314 10.619 12.198 1.00 66.69 73 VAL A C 1
ATOM 578 O O . VAL A 1 73 ? 5.948 9.997 13.198 1.00 66.69 73 VAL A O 1
ATOM 581 N N . GLY A 1 74 ? 7.587 10.704 11.814 1.00 55.41 74 GLY A N 1
ATOM 582 C CA . GLY A 1 74 ? 8.662 10.030 12.538 1.00 55.41 74 GLY A CA 1
ATOM 583 C C . GLY A 1 74 ? 8.832 10.597 13.933 1.00 55.41 74 GLY A C 1
ATOM 584 O O . GLY A 1 74 ? 8.580 11.775 14.207 1.00 55.41 74 GLY A O 1
ATOM 585 N N . GLY A 1 75 ? 9.188 9.705 14.848 1.00 40.94 75 GLY A N 1
ATOM 586 C CA . GLY A 1 75 ? 9.352 10.032 16.254 1.00 40.94 75 GLY A CA 1
ATOM 587 C C . GLY A 1 75 ? 10.792 10.420 16.552 1.00 40.94 75 GLY A C 1
ATOM 588 O O . GLY A 1 75 ? 11.650 9.547 16.624 1.00 40.94 75 GLY A O 1
ATOM 589 N N . GLU A 1 76 ? 11.041 11.701 16.805 1.00 39.72 76 GLU A N 1
ATOM 590 C CA . GLU A 1 76 ? 12.142 12.106 17.681 1.00 39.72 76 GLU A CA 1
ATOM 591 C C . GLU A 1 76 ? 11.662 11.915 19.137 1.00 39.72 76 GLU A C 1
ATOM 593 O O . GLU A 1 76 ? 10.566 12.349 19.485 1.00 39.72 76 GLU A O 1
ATOM 598 N N . ASP A 1 77 ? 12.459 11.249 19.977 1.00 45.88 77 ASP A N 1
ATOM 599 C CA . ASP A 1 77 ? 12.224 10.965 21.410 1.00 45.88 77 ASP A CA 1
ATOM 600 C C . ASP A 1 77 ? 11.225 9.846 21.791 1.00 45.88 77 ASP A C 1
ATOM 602 O O . ASP A 1 77 ? 10.224 10.054 22.482 1.00 45.88 77 ASP A O 1
ATOM 606 N N . LEU A 1 78 ? 11.587 8.593 21.484 1.00 42.34 78 LEU A N 1
ATOM 607 C CA . LEU A 1 78 ? 11.116 7.417 22.230 1.00 42.34 78 LEU A CA 1
ATOM 608 C C . LEU A 1 78 ? 12.305 6.703 22.899 1.00 42.34 78 LEU A C 1
ATOM 610 O O . LEU A 1 78 ? 13.160 6.144 22.221 1.00 42.34 78 LEU A O 1
ATOM 614 N N . GLU A 1 79 ? 12.330 6.641 24.239 1.00 42.97 79 GLU A N 1
ATOM 615 C CA . GLU A 1 79 ? 13.232 5.775 25.038 1.00 42.97 79 GLU A CA 1
ATOM 616 C C . GLU A 1 79 ? 12.850 4.276 24.936 1.00 42.97 79 GLU A C 1
ATOM 618 O O . GLU A 1 79 ? 12.819 3.523 25.910 1.00 42.97 79 GLU A O 1
ATOM 623 N N . ILE A 1 80 ? 12.533 3.819 23.729 1.00 46.47 80 ILE A N 1
ATOM 624 C CA . ILE A 1 80 ? 12.460 2.416 23.330 1.00 46.47 80 ILE A CA 1
ATOM 625 C C . ILE A 1 80 ? 13.217 2.393 22.010 1.00 46.47 80 ILE A C 1
ATOM 627 O O . ILE A 1 80 ? 12.844 3.138 21.115 1.00 46.47 80 ILE A O 1
ATOM 631 N N . GLY A 1 81 ? 14.295 1.611 21.916 1.00 41.72 81 GLY A N 1
ATOM 632 C CA . GLY A 1 81 ? 15.303 1.675 20.845 1.00 41.72 81 GLY A CA 1
ATOM 633 C C . GLY A 1 81 ? 14.845 1.279 19.433 1.00 41.72 81 GLY A C 1
ATOM 634 O O . GLY A 1 81 ? 15.530 0.498 18.783 1.00 41.72 81 GLY A O 1
ATOM 635 N N . ALA A 1 82 ? 13.703 1.785 18.975 1.00 41.88 82 ALA A N 1
ATOM 636 C CA . ALA A 1 82 ? 13.202 1.699 17.617 1.00 41.88 82 ALA A CA 1
ATOM 637 C C . ALA A 1 82 ? 12.944 3.129 17.117 1.00 41.88 82 ALA A C 1
ATOM 639 O O . ALA A 1 82 ? 11.954 3.761 17.488 1.00 41.88 82 ALA A O 1
ATOM 640 N N . GLU A 1 83 ? 13.871 3.638 16.308 1.00 46.56 83 GLU A N 1
ATOM 641 C CA . GLU A 1 83 ? 13.649 4.812 15.466 1.00 46.56 83 GLU A CA 1
ATOM 642 C C . GLU A 1 83 ? 12.595 4.425 14.418 1.00 46.56 83 GLU A C 1
ATOM 644 O O . GLU A 1 83 ? 12.755 3.426 13.716 1.00 46.56 83 GLU A O 1
ATOM 649 N N . TRP A 1 84 ? 11.481 5.157 14.354 1.00 55.41 84 TRP A N 1
ATOM 650 C CA . TRP A 1 84 ? 10.463 4.935 13.325 1.00 55.41 84 TRP A CA 1
ATOM 651 C C . TRP A 1 84 ? 10.684 5.937 12.205 1.00 55.41 84 TRP A C 1
ATOM 653 O O . TRP A 1 84 ? 10.634 7.144 12.446 1.00 55.41 84 TRP A O 1
ATOM 663 N N . GLU A 1 85 ? 10.906 5.437 10.995 1.00 57.34 85 GLU A N 1
ATOM 664 C CA . GLU A 1 85 ? 11.002 6.278 9.808 1.00 57.34 85 GLU A CA 1
ATOM 665 C C . GLU A 1 85 ? 9.630 6.893 9.485 1.00 57.34 85 GLU A C 1
ATOM 667 O O . GLU A 1 85 ? 8.603 6.204 9.495 1.00 57.34 85 GLU A O 1
ATOM 672 N N . ASP A 1 86 ? 9.607 8.203 9.221 1.00 67.19 86 ASP A N 1
ATOM 673 C CA . ASP A 1 86 ? 8.453 8.906 8.659 1.00 67.19 86 ASP A CA 1
ATOM 674 C C . ASP A 1 86 ? 7.877 8.148 7.457 1.00 67.19 86 ASP A C 1
ATOM 676 O O . ASP A 1 86 ? 8.605 7.656 6.594 1.00 67.19 86 ASP A O 1
ATOM 680 N N . SER A 1 87 ? 6.549 8.146 7.332 1.00 78.56 87 SER A N 1
ATOM 681 C CA . SER A 1 87 ? 5.913 7.676 6.106 1.00 78.56 87 SER A CA 1
ATOM 682 C C . SER A 1 87 ? 6.108 8.716 5.007 1.00 78.56 87 SER A C 1
ATOM 684 O O . SER A 1 87 ? 5.659 9.862 5.089 1.00 78.56 87 SER A O 1
ATOM 686 N N . THR A 1 88 ? 6.757 8.303 3.928 1.00 81.25 88 THR A N 1
ATOM 687 C CA . THR A 1 88 ? 6.953 9.123 2.732 1.00 81.25 88 THR A CA 1
ATOM 688 C C . THR A 1 88 ? 5.713 9.120 1.835 1.00 81.25 88 THR A C 1
ATOM 690 O O . THR A 1 88 ? 5.476 10.069 1.068 1.00 81.25 88 THR A O 1
ATOM 693 N N . TYR A 1 89 ? 4.890 8.070 1.927 1.00 84.25 89 TYR A N 1
ATOM 694 C CA . TYR A 1 89 ? 3.687 7.905 1.119 1.00 84.25 89 TYR A CA 1
ATOM 695 C C . TYR A 1 89 ? 2.405 8.369 1.825 1.00 84.25 89 TYR A C 1
ATOM 697 O O . TYR A 1 89 ? 1.612 9.114 1.230 1.00 84.25 89 TYR A O 1
ATOM 705 N N . PHE A 1 90 ? 2.200 7.998 3.089 1.00 85.50 90 PHE A N 1
ATOM 706 C CA . PHE A 1 90 ? 0.965 8.258 3.826 1.00 85.50 90 PHE A CA 1
ATOM 707 C C . PHE A 1 90 ? 1.043 9.510 4.695 1.00 85.50 90 PHE A C 1
ATOM 709 O O . PHE A 1 90 ? 2.044 9.815 5.322 1.00 85.50 90 PHE A O 1
ATOM 716 N N . SER A 1 91 ? -0.070 10.240 4.763 1.00 85.06 91 SER A N 1
ATOM 717 C CA . SER A 1 91 ? -0.208 11.379 5.681 1.00 85.06 91 SER A CA 1
ATOM 718 C C . SER A 1 91 ? -0.601 10.923 7.090 1.00 85.06 91 SER A C 1
ATOM 720 O O . SER A 1 91 ? -0.347 11.627 8.067 1.00 85.06 91 SER A O 1
ATOM 722 N N . TYR A 1 92 ? -1.277 9.773 7.178 1.00 87.19 92 TYR A N 1
ATOM 723 C CA . TYR A 1 92 ? -1.796 9.200 8.412 1.00 87.19 92 TYR A CA 1
ATOM 724 C C . TYR A 1 92 ? -1.647 7.682 8.402 1.00 87.19 92 TYR A C 1
ATOM 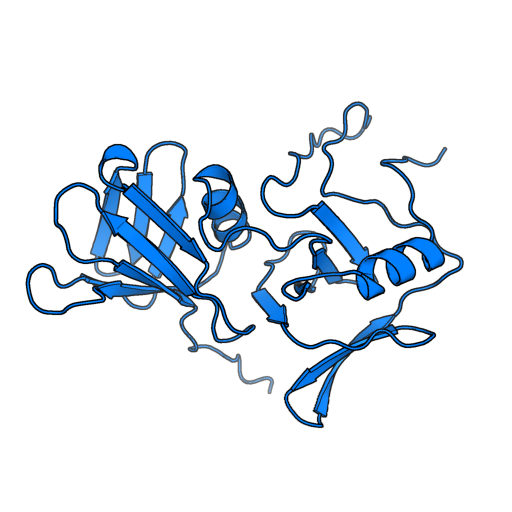726 O O . TYR A 1 92 ? -2.000 7.042 7.409 1.00 87.19 92 TYR A O 1
ATOM 734 N N . LYS A 1 93 ? -1.175 7.129 9.521 1.00 87.50 93 LYS A N 1
ATOM 735 C CA . LYS A 1 93 ? -0.999 5.693 9.760 1.00 87.50 93 LYS A CA 1
ATOM 736 C C . LYS A 1 93 ? -1.387 5.392 11.206 1.00 87.50 93 LYS A C 1
ATOM 738 O O . LYS A 1 93 ? -0.710 5.844 12.123 1.00 87.50 93 LYS A O 1
ATOM 743 N N . PHE A 1 94 ? -2.489 4.678 11.421 1.00 88.62 94 PHE A N 1
ATOM 744 C CA . PHE A 1 94 ? -3.021 4.388 12.756 1.00 88.62 94 PHE A CA 1
ATOM 745 C C . PHE A 1 94 ? -3.193 2.892 12.975 1.00 88.62 94 PHE A C 1
ATOM 747 O O . PHE A 1 94 ? -3.746 2.203 12.123 1.00 88.62 94 PHE A O 1
ATOM 754 N N . TYR A 1 95 ? -2.824 2.411 14.161 1.00 87.69 95 TYR A N 1
ATOM 755 C CA . TYR A 1 95 ? -3.140 1.050 14.581 1.00 87.69 95 TYR A CA 1
ATOM 756 C C . TYR A 1 95 ? -4.469 1.013 15.342 1.00 87.69 95 TYR A C 1
ATOM 758 O O . TYR A 1 95 ? -4.580 1.534 16.454 1.00 87.69 95 TYR A O 1
ATOM 766 N N . ILE A 1 96 ? -5.497 0.422 14.734 1.00 90.75 96 ILE A N 1
ATOM 767 C CA . ILE A 1 96 ? -6.882 0.447 15.211 1.00 90.75 96 ILE A CA 1
ATOM 768 C C . ILE A 1 96 ? -7.447 -0.970 15.184 1.00 90.75 96 ILE A C 1
ATOM 770 O O . ILE A 1 96 ? -7.484 -1.615 14.143 1.00 90.75 96 ILE A O 1
ATOM 774 N N . GLY A 1 97 ? -7.915 -1.468 16.331 1.00 87.19 97 GLY A N 1
ATOM 775 C CA . GLY A 1 97 ? -8.668 -2.727 16.382 1.00 87.19 97 GLY A CA 1
ATOM 776 C C . GLY A 1 97 ? -7.907 -3.960 15.876 1.00 87.19 97 GLY A C 1
ATOM 777 O O . GLY A 1 97 ? -8.543 -4.909 15.431 1.00 87.19 97 GLY A O 1
ATOM 778 N N . GLY A 1 98 ? -6.572 -3.948 15.931 1.00 85.94 98 GLY A N 1
ATOM 779 C CA . GLY A 1 98 ? -5.736 -5.022 15.388 1.00 85.94 98 GLY A CA 1
ATOM 780 C C . GLY A 1 98 ? -5.353 -4.852 13.917 1.00 85.94 98 GLY A C 1
ATOM 781 O O . GLY A 1 98 ? -4.853 -5.803 13.330 1.00 85.94 98 GLY A O 1
ATOM 782 N N . TYR A 1 99 ? -5.579 -3.674 13.331 1.00 88.69 99 TYR A N 1
ATOM 783 C CA . TYR A 1 99 ? -5.285 -3.367 11.933 1.00 88.69 99 TYR A CA 1
ATOM 784 C C . TYR A 1 99 ? -4.460 -2.091 11.817 1.00 88.69 99 TYR A C 1
ATOM 786 O O . TYR A 1 99 ? -4.736 -1.119 12.524 1.00 88.69 99 TYR A O 1
ATOM 794 N N . MET A 1 100 ? -3.492 -2.058 10.903 1.00 87.38 100 MET A N 1
ATOM 795 C CA . MET A 1 100 ? -2.914 -0.792 10.464 1.00 87.38 100 MET A CA 1
ATOM 796 C C . MET A 1 100 ? -3.825 -0.173 9.407 1.00 87.38 100 MET A C 1
ATOM 798 O O . MET A 1 100 ? -4.187 -0.827 8.433 1.00 87.38 100 MET A O 1
ATOM 802 N N . VAL A 1 101 ? -4.194 1.090 9.597 1.00 90.12 101 VAL A N 1
ATOM 803 C CA . VAL A 1 101 ? -5.039 1.859 8.683 1.00 90.12 101 VAL A CA 1
ATOM 804 C C . VAL A 1 101 ? -4.263 3.084 8.220 1.00 90.12 101 VAL A C 1
ATOM 806 O O . VAL A 1 101 ? -3.964 3.982 9.012 1.00 90.12 101 VAL A O 1
ATOM 809 N N . CYS A 1 102 ? -3.957 3.126 6.928 1.00 88.62 102 CYS A N 1
ATOM 810 C CA . CYS A 1 102 ? -3.176 4.176 6.290 1.00 88.62 102 CYS A CA 1
ATOM 811 C C . CYS A 1 102 ? -4.018 4.935 5.269 1.00 88.62 102 CYS A C 1
ATOM 813 O O . CYS A 1 102 ? -4.726 4.332 4.462 1.00 88.62 102 CYS A O 1
ATOM 815 N N . PHE A 1 103 ? -3.943 6.264 5.274 1.00 89.38 103 PHE A N 1
ATOM 816 C CA . PHE A 1 103 ? -4.714 7.080 4.338 1.00 89.38 103 PHE A CA 1
ATOM 817 C C . PHE A 1 103 ? -4.142 8.485 4.151 1.00 89.38 103 PHE A C 1
ATOM 819 O O . PHE A 1 103 ? -3.270 8.957 4.886 1.00 89.38 103 PHE A O 1
ATOM 826 N N . ASN A 1 104 ? -4.662 9.179 3.141 1.00 86.81 104 ASN A N 1
ATOM 827 C CA . ASN A 1 104 ? -4.273 10.536 2.786 1.00 86.81 104 ASN A CA 1
ATOM 828 C C . ASN A 1 104 ? -5.485 11.470 2.803 1.00 86.81 104 ASN A C 1
ATOM 830 O O . ASN A 1 104 ? -6.595 11.057 2.507 1.00 86.81 104 ASN A O 1
ATOM 834 N N . ARG A 1 105 ? -5.277 12.751 3.129 1.00 86.56 105 ARG A N 1
ATOM 835 C CA . ARG A 1 105 ? -6.327 13.800 3.085 1.00 86.56 105 ARG A CA 1
ATOM 836 C C . ARG A 1 105 ? -6.270 14.684 1.844 1.00 86.56 105 ARG A C 1
ATOM 838 O O . ARG A 1 105 ? -7.078 15.594 1.676 1.00 86.56 105 ARG A O 1
ATOM 845 N N . ARG A 1 106 ? -5.255 14.471 1.021 1.00 82.75 106 ARG A N 1
ATOM 846 C CA . ARG A 1 106 ? -5.080 15.095 -0.283 1.00 82.75 106 ARG A CA 1
ATOM 847 C C . ARG A 1 106 ? -4.782 13.966 -1.242 1.00 82.75 106 ARG A C 1
ATOM 849 O O . ARG A 1 106 ? -4.036 13.058 -0.876 1.00 82.75 106 ARG A O 1
ATOM 856 N N . GLU A 1 107 ? -5.367 14.037 -2.426 1.00 76.12 107 GLU A N 1
ATOM 857 C CA . GLU A 1 107 ? -5.029 13.119 -3.502 1.00 76.12 107 GLU A CA 1
ATOM 858 C C . GLU A 1 107 ? -3.513 13.176 -3.716 1.00 76.12 107 GLU A C 1
ATOM 860 O O . GLU A 1 107 ? -2.937 14.256 -3.889 1.00 76.12 107 GLU A O 1
ATOM 865 N N . LYS A 1 108 ? -2.855 12.026 -3.570 1.00 72.25 108 LYS A N 1
ATOM 866 C CA . LYS A 1 108 ? -1.448 11.896 -3.931 1.00 72.25 108 LYS A CA 1
ATOM 867 C C . LYS A 1 108 ? -1.388 11.758 -5.443 1.00 72.25 108 LYS A C 1
ATOM 869 O O . LYS A 1 108 ? -2.288 11.181 -6.049 1.00 72.25 108 LYS A O 1
ATOM 874 N N . GLU A 1 109 ? -0.340 12.304 -6.047 1.00 73.00 109 GLU A N 1
ATOM 875 C CA . GLU A 1 109 ? -0.119 12.105 -7.473 1.00 73.00 109 GLU A CA 1
ATOM 876 C C . GLU A 1 109 ? -0.049 10.604 -7.777 1.00 73.00 109 GLU A C 1
ATOM 878 O O . GLU A 1 109 ? 0.453 9.811 -6.978 1.00 73.00 109 GLU A O 1
ATOM 883 N N . THR A 1 110 ? -0.531 10.208 -8.954 1.00 81.12 110 THR A N 1
ATOM 884 C CA . THR A 1 110 ? -0.408 8.820 -9.420 1.00 81.12 110 THR A CA 1
ATOM 885 C C . THR A 1 110 ? 1.051 8.430 -9.650 1.00 81.12 110 THR A C 1
ATOM 887 O O . THR A 1 110 ? 1.351 7.258 -9.832 1.00 81.12 110 THR A O 1
ATOM 890 N N . THR A 1 111 ? 1.966 9.399 -9.700 1.00 90.06 111 THR A N 1
ATOM 891 C CA . THR A 1 111 ? 3.407 9.181 -9.794 1.00 90.06 111 THR A CA 1
ATOM 892 C C . THR A 1 111 ? 4.037 9.081 -8.413 1.00 90.06 111 THR A C 1
ATOM 894 O O . THR A 1 111 ? 3.828 9.946 -7.567 1.00 90.06 111 THR A O 1
ATOM 897 N N . LEU A 1 112 ? 4.841 8.042 -8.209 1.00 89.94 112 LEU A N 1
ATOM 898 C CA . LEU A 1 112 ? 5.540 7.779 -6.957 1.00 89.94 112 LEU A CA 1
ATOM 899 C C . LEU A 1 112 ? 6.988 8.254 -7.038 1.00 89.94 112 LEU A C 1
ATOM 901 O O . LEU A 1 112 ? 7.660 8.082 -8.061 1.00 89.94 112 LEU A O 1
ATOM 905 N N . THR A 1 113 ? 7.495 8.798 -5.934 1.00 91.38 113 THR A N 1
ATOM 906 C CA . THR A 1 113 ? 8.944 8.881 -5.732 1.00 91.38 113 THR A CA 1
ATOM 907 C C . THR A 1 113 ? 9.514 7.486 -5.466 1.00 91.38 113 THR A C 1
ATOM 909 O O . THR A 1 113 ? 8.785 6.551 -5.138 1.00 91.38 113 THR A O 1
ATOM 912 N N . TRP A 1 114 ? 10.837 7.345 -5.576 1.00 90.94 114 TRP A N 1
ATOM 913 C CA . TRP A 1 114 ? 11.508 6.083 -5.259 1.00 90.94 114 TRP A CA 1
ATOM 914 C C . TRP A 1 114 ? 11.231 5.622 -3.825 1.00 90.94 114 TRP A C 1
ATOM 916 O O . TRP A 1 114 ? 10.821 4.490 -3.630 1.00 90.94 114 TRP A O 1
ATOM 926 N N . ALA A 1 115 ? 11.373 6.522 -2.846 1.00 87.88 115 ALA A N 1
ATOM 927 C CA . ALA A 1 115 ? 11.133 6.210 -1.437 1.00 87.88 115 ALA A CA 1
ATOM 928 C C . ALA A 1 115 ? 9.676 5.800 -1.172 1.00 87.88 115 ALA A C 1
ATOM 930 O O . ALA A 1 115 ? 9.430 4.865 -0.427 1.00 87.88 115 ALA A O 1
ATOM 931 N N . GLN A 1 116 ? 8.712 6.436 -1.848 1.00 87.56 116 GLN A N 1
ATOM 932 C CA . GLN A 1 116 ? 7.302 6.052 -1.747 1.00 87.56 116 GLN A CA 1
ATOM 933 C C . GLN A 1 116 ? 7.027 4.674 -2.343 1.00 87.56 116 GLN A C 1
ATOM 935 O O . GLN A 1 116 ? 6.222 3.921 -1.805 1.00 87.56 116 GLN A O 1
ATOM 940 N N . PHE A 1 117 ? 7.656 4.358 -3.477 1.00 88.94 117 PHE A N 1
ATOM 941 C CA . PHE A 1 117 ? 7.543 3.037 -4.082 1.00 88.94 117 PHE A CA 1
ATOM 942 C C . PHE A 1 117 ? 8.192 1.972 -3.200 1.00 88.94 117 PHE A C 1
ATOM 944 O O . PHE A 1 117 ? 7.560 0.958 -2.936 1.00 88.94 117 PHE A O 1
ATOM 951 N N . GLN A 1 118 ? 9.395 2.245 -2.695 1.00 87.69 118 GLN A N 1
ATOM 952 C CA . GLN A 1 118 ? 10.092 1.388 -1.749 1.00 87.69 118 GLN A CA 1
ATOM 953 C C . GLN A 1 118 ? 9.242 1.144 -0.498 1.00 87.69 118 GLN A C 1
ATOM 955 O O . GLN A 1 118 ? 8.947 0.001 -0.209 1.00 87.69 118 GLN A O 1
ATOM 960 N N . GLU A 1 119 ? 8.713 2.176 0.166 1.00 82.19 119 GLU A N 1
ATOM 961 C CA . GLU A 1 119 ? 7.840 2.011 1.341 1.00 82.19 119 GLU A CA 1
ATOM 962 C C . GLU A 1 119 ? 6.614 1.120 1.055 1.00 82.19 119 GLU A C 1
ATOM 964 O O . GLU A 1 119 ? 6.185 0.333 1.899 1.00 82.19 119 GLU A O 1
ATOM 969 N N . LEU A 1 120 ? 6.042 1.219 -0.150 1.00 82.88 120 LEU A N 1
ATOM 970 C CA . LEU A 1 120 ? 4.925 0.374 -0.571 1.00 82.88 120 LEU A CA 1
ATOM 971 C C . LEU A 1 120 ? 5.346 -1.080 -0.849 1.00 82.88 120 LEU A C 1
ATOM 973 O O . LEU A 1 120 ? 4.544 -1.979 -0.588 1.00 82.88 120 LEU A O 1
ATOM 977 N N . ILE A 1 121 ? 6.565 -1.323 -1.342 1.00 81.19 121 ILE A N 1
ATOM 978 C CA . ILE A 1 121 ? 7.113 -2.669 -1.580 1.00 81.19 121 ILE A CA 1
ATOM 979 C C . ILE A 1 121 ? 7.658 -3.296 -0.286 1.00 81.19 121 ILE A C 1
ATOM 981 O O . ILE A 1 121 ? 7.248 -4.402 0.043 1.00 81.19 121 ILE A O 1
ATOM 985 N N . ASP A 1 122 ? 8.470 -2.578 0.489 1.00 75.25 122 ASP A N 1
ATOM 986 C CA . ASP A 1 122 ? 9.076 -2.999 1.766 1.00 75.25 122 ASP A CA 1
ATOM 987 C C . ASP A 1 122 ? 8.025 -3.280 2.839 1.00 75.25 122 ASP A C 1
ATOM 989 O O . ASP A 1 122 ? 8.251 -4.036 3.777 1.00 75.25 122 ASP A O 1
ATOM 993 N N . SER A 1 123 ? 6.812 -2.745 2.677 1.00 61.22 123 SER A N 1
ATOM 994 C CA . SER A 1 123 ? 5.682 -3.177 3.490 1.00 61.22 123 SER A CA 1
ATOM 995 C C . SER A 1 123 ? 5.326 -4.663 3.301 1.00 61.22 123 SER A C 1
ATOM 997 O O . SER A 1 123 ? 4.343 -5.088 3.893 1.00 61.22 123 SER A O 1
ATOM 999 N N . ARG A 1 124 ? 6.047 -5.451 2.477 1.00 58.53 124 ARG A N 1
ATOM 1000 C CA . ARG A 1 124 ? 5.635 -6.772 1.977 1.00 58.53 124 ARG A CA 1
ATOM 1001 C C . ARG A 1 124 ? 6.695 -7.893 2.030 1.00 58.53 124 ARG A C 1
ATOM 1003 O O . ARG A 1 124 ? 7.008 -8.470 0.992 1.00 58.53 124 ARG A O 1
ATOM 1010 N N . ASP A 1 125 ? 7.141 -8.301 3.217 1.00 55.75 125 ASP A N 1
ATOM 1011 C CA . ASP A 1 125 ? 8.184 -9.345 3.365 1.00 55.75 125 ASP A CA 1
ATOM 1012 C C . ASP A 1 125 ? 7.873 -10.718 2.708 1.00 55.75 125 ASP A C 1
ATOM 1014 O O . ASP A 1 125 ? 8.800 -11.432 2.337 1.00 55.75 125 ASP A O 1
ATOM 1018 N N . ASP A 1 126 ? 6.597 -11.079 2.485 1.00 62.53 126 ASP A N 1
ATOM 1019 C CA . ASP A 1 126 ? 6.192 -12.379 1.901 1.00 62.53 126 ASP A CA 1
ATOM 1020 C C . ASP A 1 126 ? 5.291 -12.263 0.649 1.00 62.53 126 ASP A C 1
ATOM 1022 O O . ASP A 1 126 ? 4.653 -13.238 0.231 1.00 62.53 126 ASP A O 1
ATOM 1026 N N . ALA A 1 127 ? 5.153 -11.073 0.050 1.00 67.75 127 ALA A N 1
ATOM 1027 C CA . ALA A 1 127 ? 4.252 -10.927 -1.093 1.00 67.75 127 ALA A CA 1
ATOM 1028 C C . ALA A 1 127 ? 4.805 -11.588 -2.357 1.00 67.75 127 ALA A C 1
ATOM 1030 O O . ALA A 1 127 ? 5.952 -11.389 -2.755 1.00 67.75 127 ALA A O 1
ATOM 1031 N N . ILE A 1 128 ? 3.917 -12.319 -3.025 1.00 78.75 128 ILE A N 1
ATOM 1032 C CA . ILE A 1 128 ? 4.178 -12.916 -4.324 1.00 78.75 128 ILE A CA 1
ATOM 1033 C C . ILE A 1 128 ? 3.618 -12.003 -5.412 1.00 78.75 128 ILE A C 1
ATOM 1035 O O . ILE A 1 128 ? 2.427 -11.673 -5.438 1.00 78.75 128 ILE A O 1
ATOM 1039 N N . PHE A 1 129 ? 4.506 -11.574 -6.296 1.00 82.69 129 PHE A N 1
ATOM 1040 C CA . PHE A 1 129 ? 4.222 -10.667 -7.390 1.00 82.69 129 PHE A CA 1
ATOM 1041 C C . PHE A 1 129 ? 4.246 -11.388 -8.730 1.00 82.69 129 PHE A C 1
ATOM 1043 O O . PHE A 1 129 ? 4.907 -12.409 -8.921 1.00 82.69 129 PHE A O 1
ATOM 1050 N N . GLU A 1 130 ? 3.555 -10.760 -9.666 1.00 85.00 130 GLU A N 1
ATOM 1051 C CA . GLU A 1 130 ? 3.636 -11.009 -11.087 1.00 85.00 130 GLU A CA 1
ATOM 1052 C C . GLU A 1 130 ? 4.196 -9.752 -11.764 1.00 85.00 130 GLU A C 1
ATOM 1054 O O . GLU A 1 130 ? 3.691 -8.639 -11.570 1.00 85.00 130 GLU A O 1
ATOM 1059 N N . VAL A 1 131 ? 5.241 -9.920 -12.574 1.00 83.50 131 VAL A N 1
ATOM 1060 C CA . VAL A 1 131 ? 5.891 -8.829 -13.306 1.00 83.50 131 VAL A CA 1
ATOM 1061 C C . VAL A 1 131 ? 5.799 -9.076 -14.800 1.00 83.50 131 VAL A C 1
ATOM 1063 O O . VAL A 1 131 ? 6.338 -10.055 -15.307 1.00 83.50 131 VAL A O 1
ATOM 1066 N N . LYS A 1 132 ? 5.158 -8.158 -15.529 1.00 85.75 132 LYS A N 1
ATOM 1067 C CA . LYS A 1 132 ? 4.901 -8.286 -16.969 1.00 85.75 132 LYS A CA 1
ATOM 1068 C C . LYS A 1 132 ? 5.281 -7.039 -17.751 1.00 85.75 132 LYS A C 1
ATOM 1070 O O . LYS A 1 132 ? 4.991 -5.916 -17.354 1.00 85.75 132 LYS A O 1
ATOM 1075 N N . SER A 1 133 ? 5.848 -7.216 -18.939 1.00 83.75 133 SER A N 1
ATOM 1076 C CA . SER A 1 133 ? 5.979 -6.121 -19.905 1.00 83.75 133 SER A CA 1
ATOM 1077 C C . SER A 1 133 ? 4.605 -5.704 -20.437 1.00 83.75 133 SER A C 1
ATOM 1079 O O . SER A 1 133 ? 3.818 -6.538 -20.885 1.00 83.75 133 SER A O 1
ATOM 1081 N N . LYS A 1 134 ? 4.322 -4.398 -20.457 1.00 79.62 134 LYS A N 1
ATOM 1082 C CA . LYS A 1 134 ? 3.049 -3.847 -20.950 1.00 79.62 134 LYS A CA 1
ATOM 1083 C C . LYS A 1 134 ? 2.859 -4.047 -22.455 1.00 79.62 134 LYS A C 1
ATOM 1085 O O . LYS A 1 134 ? 1.730 -4.102 -22.937 1.00 79.62 134 LYS A O 1
ATOM 1090 N N . LYS A 1 135 ? 3.957 -4.112 -23.217 1.00 75.81 135 LYS A N 1
ATOM 1091 C CA . LYS A 1 135 ? 3.960 -4.378 -24.661 1.00 75.81 135 LYS A CA 1
ATOM 1092 C C . LYS A 1 135 ? 4.888 -5.547 -24.966 1.00 75.81 135 LYS A C 1
ATOM 1094 O O . LYS A 1 135 ? 6.062 -5.532 -24.620 1.00 75.81 135 LYS A O 1
ATOM 1099 N N . THR A 1 136 ? 4.388 -6.522 -25.712 1.00 56.47 136 THR A N 1
ATOM 1100 C CA . THR A 1 136 ? 5.107 -7.762 -26.046 1.00 56.47 136 THR A CA 1
ATOM 1101 C C . THR A 1 136 ? 6.166 -7.607 -27.148 1.00 56.47 136 THR A C 1
ATOM 1103 O O . THR A 1 136 ? 6.793 -8.585 -27.535 1.00 56.47 136 THR A O 1
ATOM 1106 N N . CYS A 1 137 ? 6.384 -6.398 -27.677 1.00 52.09 137 CYS A N 1
ATOM 1107 C CA . CYS A 1 137 ? 7.021 -6.223 -28.986 1.00 52.09 137 CYS A CA 1
ATOM 1108 C C . CYS A 1 137 ? 8.552 -6.042 -28.973 1.00 52.09 137 CYS A C 1
ATOM 1110 O O . CYS A 1 137 ? 9.151 -6.112 -30.040 1.00 52.09 137 CYS A O 1
ATOM 1112 N N . ALA A 1 138 ? 9.183 -5.754 -27.825 1.00 49.53 138 ALA A N 1
ATOM 1113 C CA . ALA A 1 138 ? 10.614 -5.388 -27.783 1.00 49.53 138 ALA A CA 1
ATOM 1114 C C . ALA A 1 138 ? 11.409 -6.008 -26.620 1.00 49.53 138 ALA A C 1
ATOM 1116 O O . ALA A 1 138 ? 12.590 -6.298 -26.773 1.00 49.53 138 ALA A O 1
ATOM 1117 N N . PHE A 1 139 ? 10.769 -6.231 -25.473 1.00 55.53 139 PHE A N 1
ATOM 1118 C CA . PHE A 1 139 ? 11.362 -6.875 -24.305 1.00 55.53 139 PHE A CA 1
ATOM 1119 C C . PHE A 1 139 ? 10.241 -7.601 -23.563 1.00 55.53 139 PHE A C 1
ATOM 1121 O O . PHE A 1 139 ? 9.258 -6.971 -23.157 1.00 55.53 139 PHE A O 1
ATOM 1128 N N . TYR A 1 140 ? 10.349 -8.927 -23.473 1.00 60.78 140 TYR A N 1
ATOM 1129 C CA . TYR A 1 140 ? 9.383 -9.772 -22.782 1.00 60.78 140 TYR A CA 1
ATOM 1130 C C . TYR A 1 140 ? 9.968 -10.173 -21.433 1.00 60.78 140 TYR A C 1
ATOM 1132 O O . TYR A 1 140 ? 10.868 -11.003 -21.358 1.00 60.78 140 TYR A O 1
ATOM 1140 N N . VAL A 1 141 ? 9.446 -9.550 -20.383 1.00 63.19 141 VAL A N 1
ATOM 1141 C CA . VAL A 1 141 ? 9.588 -10.013 -19.006 1.00 63.19 141 VAL A CA 1
ATOM 1142 C C . VAL A 1 141 ? 8.203 -10.457 -18.592 1.00 63.19 141 VAL A C 1
ATOM 1144 O O . VAL A 1 141 ? 7.259 -9.674 -18.691 1.00 63.19 141 VAL A O 1
ATOM 1147 N N . ALA A 1 142 ? 8.097 -11.725 -18.232 1.00 70.50 142 ALA A N 1
ATOM 1148 C CA . ALA A 1 142 ? 6.988 -12.304 -17.501 1.00 70.50 142 ALA A CA 1
ATOM 1149 C C . ALA A 1 142 ? 7.641 -13.144 -16.409 1.00 70.50 142 ALA A C 1
ATOM 1151 O O . ALA A 1 142 ? 8.286 -14.150 -16.712 1.00 70.50 142 ALA A O 1
ATOM 1152 N N . VAL A 1 143 ? 7.591 -12.646 -15.182 1.00 75.12 143 VAL A N 1
ATOM 1153 C CA . VAL A 1 143 ? 8.104 -13.340 -14.006 1.00 75.12 143 VAL A CA 1
ATOM 1154 C C . VAL A 1 143 ? 6.934 -13.461 -13.053 1.00 75.12 143 VAL A C 1
ATOM 1156 O O . VAL A 1 143 ? 6.489 -12.466 -12.486 1.00 75.12 143 VAL A O 1
ATOM 1159 N N . ASP A 1 144 ? 6.431 -14.678 -12.939 1.00 80.88 144 ASP A N 1
ATOM 1160 C CA . ASP A 1 144 ? 5.374 -15.035 -12.005 1.00 80.88 144 ASP A CA 1
ATOM 1161 C C . ASP A 1 144 ? 6.026 -15.648 -10.759 1.00 80.88 144 ASP A C 1
ATOM 1163 O O . ASP A 1 144 ? 7.184 -16.089 -10.793 1.00 80.88 144 ASP A O 1
ATOM 1167 N N . ASN A 1 145 ? 5.287 -15.700 -9.658 1.00 82.19 145 ASN A N 1
ATOM 1168 C CA . ASN A 1 145 ? 5.741 -16.225 -8.384 1.00 82.19 145 ASN A CA 1
ATOM 1169 C C . ASN A 1 145 ? 7.105 -15.651 -7.943 1.00 82.19 145 ASN A C 1
ATOM 1171 O O . ASN A 1 145 ? 8.047 -16.403 -7.652 1.00 82.19 145 ASN A O 1
ATOM 1175 N N . CYS A 1 146 ? 7.226 -14.318 -7.948 1.00 83.88 146 CYS A N 1
ATOM 1176 C CA . CYS A 1 146 ? 8.453 -13.620 -7.564 1.00 83.88 146 CYS A CA 1
ATOM 1177 C C . CYS A 1 146 ? 8.296 -12.728 -6.335 1.00 83.88 146 CYS A C 1
ATOM 1179 O O . CYS A 1 146 ? 7.221 -12.193 -6.080 1.00 83.88 146 CYS A O 1
ATOM 1181 N N . THR A 1 147 ? 9.397 -12.512 -5.623 1.00 86.81 147 THR A N 1
ATOM 1182 C CA . THR A 1 147 ? 9.540 -11.438 -4.639 1.00 86.81 147 THR A CA 1
ATOM 1183 C C . THR A 1 147 ? 10.192 -10.225 -5.292 1.00 86.81 147 THR A C 1
ATOM 1185 O O . THR A 1 147 ? 10.880 -10.343 -6.312 1.00 86.81 147 THR A O 1
ATOM 1188 N N . ILE A 1 148 ? 9.946 -9.048 -4.722 1.00 87.56 148 ILE A N 1
ATOM 1189 C CA . ILE A 1 148 ? 10.542 -7.795 -5.176 1.00 87.56 148 ILE A CA 1
ATOM 1190 C C . ILE A 1 148 ? 11.203 -7.129 -3.980 1.00 87.56 148 ILE A C 1
ATOM 1192 O O . ILE A 1 148 ? 10.554 -6.971 -2.952 1.00 87.56 148 ILE A O 1
ATOM 1196 N N . ASP A 1 149 ? 12.461 -6.741 -4.143 1.00 89.31 149 ASP A N 1
ATOM 1197 C CA . ASP A 1 149 ? 13.200 -5.909 -3.196 1.00 89.31 149 ASP A CA 1
ATOM 1198 C C . ASP A 1 149 ? 13.549 -4.579 -3.869 1.00 89.31 149 ASP A C 1
ATOM 1200 O O . ASP A 1 149 ? 13.881 -4.541 -5.060 1.00 89.31 149 ASP A O 1
ATOM 1204 N N . VAL A 1 150 ? 13.428 -3.477 -3.135 1.00 89.81 150 VAL A N 1
ATOM 1205 C CA . VAL A 1 150 ? 13.729 -2.136 -3.641 1.00 89.81 150 VAL A CA 1
ATOM 1206 C C . VAL A 1 150 ? 14.722 -1.495 -2.698 1.00 89.81 150 VAL A C 1
ATOM 1208 O O . VAL A 1 150 ? 14.381 -1.087 -1.598 1.00 89.81 150 VAL A O 1
ATOM 1211 N N . ASN A 1 151 ? 15.957 -1.332 -3.155 1.00 89.69 151 ASN A N 1
ATOM 1212 C CA . ASN A 1 151 ? 16.972 -0.625 -2.387 1.00 89.69 151 ASN A CA 1
ATOM 1213 C C . ASN A 1 151 ? 17.205 0.777 -2.968 1.00 89.69 151 ASN A C 1
ATOM 1215 O O . ASN A 1 151 ? 16.546 1.210 -3.907 1.00 89.69 151 ASN A O 1
ATOM 1219 N N . ASN A 1 152 ? 18.176 1.524 -2.444 1.00 89.62 152 ASN A N 1
ATOM 1220 C CA . ASN A 1 152 ? 18.437 2.901 -2.887 1.00 89.62 152 ASN A CA 1
ATOM 1221 C C . ASN A 1 152 ? 18.855 3.052 -4.369 1.00 89.62 152 ASN A C 1
ATOM 1223 O O . ASN A 1 152 ? 18.880 4.180 -4.888 1.00 89.62 152 ASN A O 1
ATOM 1227 N N . ARG A 1 153 ? 19.235 1.953 -5.031 1.00 92.81 153 ARG A N 1
ATOM 1228 C CA . ARG A 1 153 ? 19.864 1.913 -6.356 1.00 92.81 153 ARG A CA 1
ATOM 1229 C C . ARG A 1 153 ? 19.140 1.038 -7.363 1.00 92.81 153 ARG A C 1
ATOM 1231 O O . ARG A 1 153 ? 19.207 1.358 -8.544 1.00 92.81 153 ARG A O 1
ATOM 1238 N N . GLU A 1 154 ? 18.472 -0.021 -6.938 1.00 94.88 154 GLU A N 1
ATOM 1239 C CA . GLU A 1 154 ? 17.888 -0.979 -7.868 1.00 94.88 154 GLU A CA 1
ATOM 1240 C C . GLU A 1 154 ? 16.598 -1.603 -7.341 1.00 94.88 154 GLU A C 1
ATOM 1242 O O . GLU A 1 154 ? 16.291 -1.556 -6.149 1.00 94.88 154 GLU A O 1
ATOM 1247 N N . ILE A 1 155 ? 15.839 -2.162 -8.279 1.00 93.38 155 ILE A N 1
ATOM 1248 C CA . ILE A 1 155 ? 14.742 -3.083 -8.007 1.00 93.38 155 ILE A CA 1
ATOM 1249 C C . ILE A 1 155 ? 15.247 -4.475 -8.364 1.00 93.38 155 ILE A C 1
ATOM 1251 O O . ILE A 1 155 ? 15.604 -4.723 -9.521 1.00 93.38 155 ILE A O 1
ATOM 1255 N N . GLU A 1 156 ? 15.235 -5.382 -7.400 1.00 92.38 156 GLU A N 1
ATOM 1256 C CA . GLU A 1 156 ? 15.499 -6.794 -7.625 1.00 92.38 156 GLU A CA 1
ATOM 1257 C C . GLU A 1 156 ? 14.183 -7.562 -7.710 1.00 92.38 156 GLU A C 1
ATOM 1259 O O . GLU A 1 156 ? 13.341 -7.479 -6.824 1.00 92.38 156 GLU A O 1
ATOM 1264 N N . ILE A 1 157 ? 14.005 -8.337 -8.775 1.00 90.56 157 ILE A N 1
ATOM 1265 C CA . ILE A 1 157 ? 12.861 -9.225 -8.974 1.00 90.56 157 ILE A CA 1
ATOM 1266 C C . ILE A 1 157 ? 13.391 -10.652 -8.951 1.00 90.56 157 ILE A C 1
ATOM 1268 O O . ILE A 1 157 ? 14.148 -11.069 -9.833 1.00 90.56 157 ILE A O 1
ATOM 1272 N N . ASN A 1 158 ? 12.983 -11.405 -7.940 1.00 88.44 158 ASN A N 1
ATOM 1273 C CA . ASN A 1 158 ? 13.540 -12.704 -7.606 1.00 88.44 158 ASN A CA 1
ATOM 1274 C C . ASN A 1 158 ? 12.485 -13.799 -7.740 1.00 88.44 158 ASN A C 1
ATOM 1276 O O . ASN A 1 158 ? 11.480 -13.796 -7.042 1.00 88.44 158 ASN A O 1
ATOM 1280 N N . SER A 1 159 ? 12.725 -14.780 -8.605 1.00 86.75 159 SER A N 1
ATOM 1281 C CA . SER A 1 159 ? 11.932 -16.010 -8.685 1.00 86.75 159 SER A CA 1
ATOM 1282 C C . SER A 1 159 ? 12.847 -17.230 -8.611 1.00 86.75 159 SER A C 1
ATOM 1284 O O . SER A 1 159 ? 14.061 -17.130 -8.781 1.00 86.75 159 SER A O 1
ATOM 1286 N N . ASN A 1 160 ? 12.262 -18.419 -8.468 1.00 82.31 160 ASN A N 1
ATOM 1287 C CA . ASN A 1 160 ? 13.017 -19.676 -8.512 1.00 82.31 160 ASN A CA 1
ATOM 1288 C C . ASN A 1 160 ? 13.698 -19.950 -9.870 1.00 82.31 160 ASN A C 1
ATOM 1290 O O . ASN A 1 160 ? 14.500 -20.877 -9.968 1.00 82.31 160 ASN A O 1
ATOM 1294 N N . GLN A 1 161 ? 13.351 -19.207 -10.926 1.00 81.75 161 GLN A N 1
ATOM 1295 C CA . GLN A 1 161 ? 13.835 -19.446 -12.292 1.00 81.75 161 GLN A CA 1
ATOM 1296 C C . GLN A 1 161 ? 14.723 -18.319 -12.822 1.00 81.75 161 GLN A C 1
ATOM 1298 O O . GLN A 1 161 ? 15.630 -18.568 -13.614 1.00 81.75 161 GLN A O 1
ATOM 1303 N N . VAL A 1 162 ? 14.443 -17.082 -12.417 1.00 85.00 162 VAL A N 1
ATOM 1304 C CA . VAL A 1 162 ? 15.071 -15.868 -12.941 1.00 85.00 162 VAL A CA 1
ATOM 1305 C C . VAL A 1 162 ? 15.252 -14.860 -11.810 1.00 85.00 162 VAL A C 1
ATOM 1307 O O . VAL A 1 162 ? 14.331 -14.640 -11.024 1.00 85.00 162 VAL A O 1
ATOM 1310 N N . ASN A 1 163 ? 16.419 -14.219 -11.790 1.00 88.75 163 ASN A N 1
ATOM 1311 C CA . ASN A 1 163 ? 16.691 -12.984 -11.060 1.00 88.75 163 ASN A CA 1
ATOM 1312 C C . ASN A 1 163 ? 16.847 -11.851 -12.089 1.00 88.75 163 ASN A C 1
ATOM 1314 O O . ASN A 1 163 ? 17.605 -11.986 -13.055 1.00 88.75 163 ASN A O 1
ATOM 1318 N N . VAL A 1 164 ? 16.086 -10.770 -11.919 1.00 89.50 164 VAL A N 1
ATOM 1319 C CA . VAL A 1 164 ? 16.157 -9.562 -12.749 1.00 89.50 164 VAL A CA 1
ATOM 1320 C C . VAL A 1 164 ? 16.522 -8.393 -11.853 1.00 89.50 164 VAL A C 1
ATOM 1322 O O . VAL A 1 164 ? 15.865 -8.169 -10.845 1.00 89.50 164 VAL A O 1
ATOM 1325 N N . ILE A 1 165 ? 17.525 -7.620 -12.256 1.00 92.00 165 ILE A N 1
ATOM 1326 C CA . ILE A 1 165 ? 17.946 -6.407 -11.556 1.00 92.00 165 ILE A CA 1
ATOM 1327 C C . ILE A 1 165 ? 17.699 -5.219 -12.481 1.00 92.00 165 ILE A C 1
ATOM 1329 O O . ILE A 1 165 ? 18.117 -5.227 -13.644 1.00 92.00 165 ILE A O 1
ATOM 1333 N N . ILE A 1 166 ? 16.990 -4.212 -11.978 1.00 92.25 166 ILE A N 1
ATOM 1334 C CA . ILE A 1 166 ? 16.646 -2.996 -12.712 1.00 92.25 166 ILE A CA 1
ATOM 1335 C C . ILE A 1 166 ? 17.258 -1.798 -11.993 1.00 92.25 166 ILE A C 1
ATOM 1337 O O . ILE A 1 166 ? 16.820 -1.430 -10.906 1.00 92.25 166 ILE A O 1
ATOM 1341 N N . ASP A 1 167 ? 18.230 -1.158 -12.637 1.00 94.19 167 ASP A N 1
ATOM 1342 C CA . ASP A 1 167 ? 18.866 0.051 -12.115 1.00 94.19 167 ASP A CA 1
ATOM 1343 C C . ASP A 1 167 ? 17.867 1.224 -12.063 1.00 94.19 167 ASP A C 1
ATOM 1345 O O . ASP A 1 167 ? 17.108 1.479 -13.006 1.00 94.19 167 ASP A O 1
ATOM 1349 N N . ARG A 1 168 ? 17.875 1.967 -10.957 1.00 94.88 168 ARG A N 1
ATOM 1350 C CA . ARG A 1 168 ? 17.079 3.181 -10.769 1.00 94.88 168 ARG A CA 1
ATOM 1351 C C . ARG A 1 168 ? 17.298 4.201 -11.884 1.00 94.88 168 ARG A C 1
ATOM 1353 O O . ARG A 1 168 ? 16.338 4.850 -12.296 1.00 94.88 168 ARG A O 1
ATOM 1360 N N . ASP A 1 169 ? 18.522 4.341 -12.388 1.00 94.69 169 ASP A N 1
ATOM 1361 C CA . ASP A 1 169 ? 18.895 5.384 -13.346 1.00 94.69 169 ASP A CA 1
ATOM 1362 C C . ASP A 1 169 ? 18.240 5.188 -14.724 1.00 94.69 169 ASP A C 1
ATOM 1364 O O . ASP A 1 169 ? 18.084 6.153 -15.481 1.00 94.69 169 ASP A O 1
ATOM 1368 N N . ILE A 1 170 ? 17.797 3.969 -15.058 1.00 93.56 170 ILE A N 1
ATOM 1369 C CA . ILE A 1 170 ? 17.049 3.704 -16.299 1.00 93.56 170 ILE A CA 1
ATOM 1370 C C . ILE A 1 170 ? 15.533 3.895 -16.139 1.00 93.56 170 ILE A C 1
ATOM 1372 O O . ILE A 1 170 ? 14.803 3.932 -17.137 1.00 93.56 170 ILE A O 1
ATOM 1376 N N . ILE A 1 171 ? 15.038 4.044 -14.906 1.00 94.38 171 ILE A N 1
ATOM 1377 C CA . ILE A 1 171 ? 13.623 4.283 -14.607 1.00 94.38 171 ILE A CA 1
ATOM 1378 C C . ILE A 1 171 ? 13.358 5.789 -14.656 1.00 94.38 171 ILE A C 1
ATOM 1380 O O . ILE A 1 171 ? 13.892 6.579 -13.886 1.00 94.38 171 ILE A O 1
ATOM 1384 N N . GLY A 1 172 ? 12.493 6.205 -15.579 1.00 94.31 172 GLY A N 1
ATOM 1385 C CA . GLY A 1 172 ? 12.076 7.599 -15.705 1.00 94.31 172 GLY A CA 1
ATOM 1386 C C . GLY A 1 172 ? 10.926 7.970 -14.770 1.00 94.31 172 GLY A C 1
ATOM 1387 O O . GLY A 1 172 ? 10.892 9.077 -14.240 1.00 94.31 172 GLY A O 1
ATOM 1388 N N . THR A 1 173 ? 9.940 7.087 -14.594 1.00 95.00 173 THR A N 1
ATOM 1389 C CA . THR A 1 173 ? 8.759 7.374 -13.760 1.00 95.00 173 THR A CA 1
ATOM 1390 C C . THR A 1 173 ? 8.143 6.090 -13.217 1.00 95.00 173 THR A C 1
ATOM 1392 O O . THR A 1 173 ? 8.029 5.105 -13.948 1.00 95.00 173 THR A O 1
ATOM 1395 N N . ILE A 1 174 ? 7.695 6.132 -11.962 1.00 95.06 174 ILE A N 1
ATOM 1396 C CA . ILE A 1 174 ? 6.947 5.062 -11.299 1.00 95.06 174 ILE A CA 1
ATOM 1397 C C . ILE A 1 174 ? 5.504 5.530 -11.134 1.00 95.06 174 ILE A C 1
ATOM 1399 O O . ILE A 1 174 ? 5.272 6.643 -10.665 1.00 95.06 174 ILE A O 1
ATOM 1403 N N . TYR A 1 175 ? 4.542 4.701 -11.523 1.00 92.62 175 TYR A N 1
ATOM 1404 C CA . TYR A 1 175 ? 3.117 4.978 -11.370 1.00 92.62 175 TYR A CA 1
ATOM 1405 C C . TYR A 1 175 ? 2.477 3.997 -10.387 1.00 92.62 175 TYR A C 1
ATOM 1407 O O . TYR A 1 175 ? 2.767 2.803 -10.443 1.00 92.62 175 TYR A O 1
ATOM 1415 N N . ASN A 1 176 ? 1.582 4.497 -9.538 1.00 88.25 176 ASN A N 1
ATOM 1416 C CA . ASN A 1 176 ? 0.607 3.708 -8.800 1.00 88.25 176 ASN A CA 1
ATOM 1417 C C . ASN A 1 176 ? -0.691 3.652 -9.616 1.00 88.25 176 ASN A C 1
ATOM 1419 O O . ASN A 1 176 ? -1.474 4.599 -9.612 1.00 88.25 176 ASN A O 1
ATOM 1423 N N . ASP A 1 177 ? -0.888 2.542 -10.323 1.00 86.88 177 ASP A N 1
ATOM 1424 C CA . ASP A 1 177 ? -2.071 2.258 -11.140 1.00 86.88 177 ASP A CA 1
ATOM 1425 C C . ASP A 1 177 ? -3.069 1.353 -10.357 1.00 86.88 177 ASP A C 1
ATOM 1427 O O . ASP A 1 177 ? -3.925 0.694 -10.953 1.00 86.88 177 ASP A O 1
ATOM 1431 N N . SER A 1 178 ? -2.950 1.280 -9.021 1.00 81.25 178 SER A N 1
ATOM 1432 C CA . SER A 1 178 ? -3.774 0.415 -8.162 1.00 81.25 178 SER A CA 1
ATOM 1433 C C . SER A 1 178 ? -5.246 0.827 -8.160 1.00 81.25 178 SER A C 1
ATOM 1435 O O . SER A 1 178 ? -5.575 2.008 -8.082 1.00 81.25 178 SER A O 1
ATOM 1437 N N . SER A 1 179 ? -6.143 -0.160 -8.183 1.00 74.88 179 SER A N 1
ATOM 1438 C CA . SER A 1 179 ? -7.599 0.073 -8.247 1.00 74.88 179 SER A CA 1
ATOM 1439 C C . SER A 1 179 ? -8.404 -0.613 -7.142 1.00 74.88 179 SER A C 1
ATOM 1441 O O . SER A 1 179 ? -9.538 -0.226 -6.878 1.00 74.88 179 SER A O 1
ATOM 1443 N N . SER A 1 180 ? -7.842 -1.626 -6.480 1.00 68.56 180 SER A N 1
ATOM 1444 C CA . SER A 1 180 ? -8.478 -2.352 -5.372 1.00 68.56 180 SER A CA 1
ATOM 1445 C C . SER A 1 180 ? -7.455 -3.207 -4.618 1.00 68.56 180 SER A C 1
ATOM 1447 O O . SER A 1 180 ? -6.305 -3.302 -5.043 1.00 68.56 180 SER A O 1
ATOM 1449 N N . ALA A 1 181 ? -7.883 -3.879 -3.547 1.00 61.62 181 ALA A N 1
ATOM 1450 C CA . ALA A 1 181 ? -7.066 -4.789 -2.748 1.00 61.62 181 ALA A CA 1
ATOM 1451 C C . ALA A 1 181 ? -6.494 -5.949 -3.575 1.00 61.62 181 ALA A C 1
ATOM 1453 O O . ALA A 1 181 ? -5.337 -6.322 -3.423 1.00 61.62 181 ALA A O 1
ATOM 1454 N N . THR A 1 182 ? -7.275 -6.468 -4.522 1.00 61.44 182 THR A N 1
ATOM 1455 C CA . THR A 1 182 ? -6.843 -7.505 -5.472 1.00 61.44 182 THR A CA 1
ATOM 1456 C C . THR A 1 182 ? -6.242 -6.929 -6.757 1.00 61.44 182 THR A C 1
ATOM 1458 O O . THR A 1 182 ? -5.779 -7.681 -7.608 1.00 61.44 182 THR A O 1
ATOM 1461 N N . GLY A 1 183 ? -6.243 -5.602 -6.904 1.00 69.12 183 GLY A N 1
ATOM 1462 C CA . GLY A 1 183 ? -5.806 -4.869 -8.090 1.00 69.12 183 GLY A CA 1
ATOM 1463 C C . GLY A 1 183 ? -4.699 -3.862 -7.796 1.00 69.12 183 GLY A C 1
ATOM 1464 O O . GLY A 1 183 ? -4.685 -2.798 -8.418 1.00 69.12 183 GLY A O 1
ATOM 1465 N N . ILE A 1 184 ? -3.818 -4.154 -6.832 1.00 77.88 184 ILE A N 1
ATOM 1466 C CA . ILE A 1 184 ? -2.614 -3.353 -6.594 1.00 77.88 184 ILE A CA 1
ATOM 1467 C C . ILE A 1 184 ? -1.661 -3.553 -7.763 1.00 77.88 184 ILE A C 1
ATOM 1469 O O . ILE A 1 184 ? -1.311 -4.680 -8.121 1.00 77.88 184 ILE A O 1
ATOM 1473 N N . CYS A 1 185 ? -1.287 -2.436 -8.372 1.00 86.06 185 CYS A N 1
ATOM 1474 C CA . CYS A 1 185 ? -0.600 -2.404 -9.645 1.00 86.06 185 CYS A CA 1
ATOM 1475 C C . CYS A 1 185 ? 0.332 -1.196 -9.697 1.00 86.06 185 CYS A C 1
ATOM 1477 O O . CYS A 1 185 ? -0.093 -0.054 -9.509 1.00 86.06 185 CYS A O 1
ATOM 1479 N N . TYR A 1 186 ? 1.602 -1.450 -9.989 1.00 90.31 186 TYR A N 1
ATOM 1480 C CA . TYR A 1 186 ? 2.605 -0.423 -10.218 1.00 90.31 186 TYR A CA 1
ATOM 1481 C C . TYR A 1 186 ? 3.131 -0.528 -11.636 1.00 90.31 186 TYR A C 1
ATOM 1483 O O . TYR A 1 186 ? 3.269 -1.621 -12.185 1.00 90.31 186 TYR A O 1
ATOM 1491 N N . ARG A 1 187 ? 3.462 0.610 -12.237 1.00 93.19 187 ARG A N 1
ATOM 1492 C CA . ARG A 1 187 ? 4.026 0.644 -13.584 1.00 93.19 187 ARG A CA 1
ATOM 1493 C C . ARG A 1 187 ? 5.322 1.430 -13.617 1.00 93.19 187 ARG A C 1
ATOM 1495 O O . ARG A 1 187 ? 5.357 2.604 -13.261 1.00 93.19 187 ARG A O 1
ATOM 1502 N N . LEU A 1 188 ? 6.366 0.788 -14.124 1.00 93.94 188 LEU A N 1
ATOM 1503 C CA . LEU A 1 188 ? 7.678 1.377 -14.351 1.00 93.94 188 LEU A CA 1
ATOM 1504 C C . LEU A 1 188 ? 7.778 1.835 -15.806 1.00 93.94 188 LEU A C 1
ATOM 1506 O O . LEU A 1 188 ? 7.648 1.035 -16.736 1.00 93.94 188 LEU A O 1
ATOM 1510 N N . ARG A 1 189 ? 8.015 3.131 -16.013 1.00 93.94 189 ARG A N 1
ATOM 1511 C CA . ARG A 1 189 ? 8.344 3.704 -17.321 1.00 93.94 189 ARG A CA 1
ATOM 1512 C C . ARG A 1 189 ? 9.836 3.980 -17.390 1.00 93.94 189 ARG A C 1
ATOM 1514 O O . ARG A 1 189 ? 10.349 4.779 -16.612 1.00 93.94 189 ARG A O 1
ATOM 1521 N N . PHE A 1 190 ? 10.499 3.392 -18.377 1.00 92.56 190 PHE A N 1
ATOM 1522 C CA . PHE A 1 190 ? 11.922 3.601 -18.621 1.00 92.56 190 PHE A CA 1
ATOM 1523 C C . PHE A 1 190 ? 12.197 4.874 -19.424 1.00 92.56 190 PHE A C 1
ATOM 1525 O O . PHE A 1 190 ? 11.394 5.285 -20.264 1.00 92.56 190 PHE A O 1
ATOM 1532 N N . ASN A 1 191 ? 13.354 5.489 -19.184 1.00 93.38 191 ASN A N 1
ATOM 1533 C CA . ASN A 1 191 ? 13.813 6.697 -19.880 1.00 93.38 191 ASN A CA 1
ATOM 1534 C C . ASN A 1 191 ? 14.675 6.401 -21.127 1.00 93.38 191 ASN A C 1
ATOM 1536 O O . ASN A 1 191 ? 15.046 7.318 -21.855 1.00 93.38 191 ASN A O 1
ATOM 1540 N N . ASN A 1 192 ? 14.956 5.126 -21.401 1.00 87.50 192 ASN A N 1
ATOM 1541 C CA . ASN A 1 192 ? 15.853 4.662 -22.464 1.00 87.50 192 ASN A CA 1
ATOM 1542 C C . ASN A 1 192 ? 15.117 4.045 -23.675 1.00 87.50 192 ASN A C 1
ATOM 1544 O O . ASN A 1 192 ? 15.742 3.441 -24.544 1.00 87.50 192 ASN A O 1
ATOM 1548 N N . GLY A 1 193 ? 13.785 4.168 -23.732 1.00 82.81 193 GLY A N 1
ATOM 1549 C CA . GLY A 1 193 ? 12.956 3.626 -24.815 1.00 82.81 193 GLY A CA 1
ATOM 1550 C C . GLY A 1 193 ? 12.523 2.164 -24.646 1.00 82.81 193 GLY A C 1
ATOM 1551 O O . GLY A 1 193 ? 11.836 1.643 -25.526 1.00 82.81 193 GLY A O 1
ATOM 1552 N N . MET A 1 194 ? 12.869 1.505 -23.532 1.00 85.50 194 MET A N 1
ATOM 1553 C CA . MET A 1 194 ? 12.338 0.179 -23.195 1.00 85.50 194 MET A CA 1
ATOM 1554 C C . MET A 1 194 ? 10.822 0.206 -22.941 1.00 85.50 194 MET A C 1
ATOM 1556 O O . MET A 1 194 ? 10.236 1.227 -22.571 1.00 85.50 194 MET A O 1
ATOM 1560 N N . SER A 1 195 ? 10.178 -0.947 -23.148 1.00 86.06 195 SER A N 1
ATOM 1561 C CA . SER A 1 195 ? 8.756 -1.128 -22.839 1.00 86.06 195 SER A CA 1
ATOM 1562 C C . SER A 1 195 ? 8.502 -0.952 -21.344 1.00 86.06 195 SER A C 1
ATOM 1564 O O . SER A 1 195 ? 9.295 -1.410 -20.527 1.00 86.06 195 SER A O 1
ATOM 1566 N N . GLU A 1 196 ? 7.378 -0.322 -20.995 1.00 91.00 196 GLU A N 1
ATOM 1567 C CA . GLU A 1 196 ? 6.935 -0.210 -19.604 1.00 91.00 196 GLU A CA 1
ATOM 1568 C C . GLU A 1 196 ? 6.745 -1.609 -18.997 1.00 91.00 196 GLU A C 1
ATOM 1570 O O . GLU A 1 196 ? 6.248 -2.516 -19.672 1.00 91.00 196 GLU A O 1
ATOM 1575 N N . ILE A 1 197 ? 7.096 -1.765 -17.723 1.00 90.62 197 ILE A N 1
ATOM 1576 C CA . ILE A 1 197 ? 6.833 -2.978 -16.942 1.00 90.62 197 ILE A CA 1
ATOM 1577 C C . ILE A 1 197 ? 5.710 -2.691 -15.952 1.00 90.62 197 ILE A C 1
ATOM 1579 O O . ILE A 1 197 ? 5.617 -1.592 -15.411 1.00 90.62 197 ILE A O 1
ATOM 1583 N N . VAL A 1 198 ? 4.853 -3.679 -15.744 1.00 90.81 198 VAL A N 1
ATOM 1584 C CA . VAL A 1 198 ? 3.778 -3.690 -14.761 1.00 90.81 198 VAL A CA 1
ATOM 1585 C C . VAL A 1 198 ? 4.123 -4.717 -13.691 1.00 90.81 198 VAL A C 1
ATOM 1587 O O . VAL A 1 198 ? 4.496 -5.840 -14.015 1.00 90.81 198 VAL A O 1
ATOM 1590 N N . ILE A 1 199 ? 4.001 -4.310 -12.435 1.00 88.31 199 ILE A N 1
ATOM 1591 C CA . ILE A 1 199 ? 4.170 -5.125 -11.237 1.00 88.31 199 ILE A CA 1
ATOM 1592 C C . ILE A 1 199 ? 2.794 -5.221 -10.589 1.00 88.31 199 ILE A C 1
ATOM 1594 O O . ILE A 1 199 ? 2.158 -4.198 -10.335 1.00 88.31 199 ILE A O 1
ATOM 1598 N N . SER A 1 200 ? 2.301 -6.423 -10.338 1.00 86.31 200 SER A N 1
ATOM 1599 C CA . SER A 1 200 ? 1.002 -6.646 -9.699 1.00 86.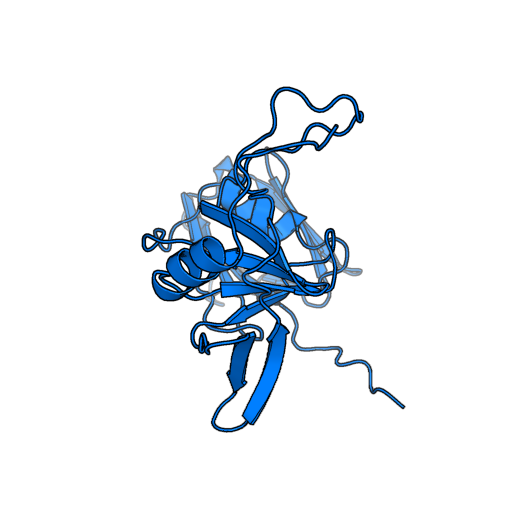31 200 SER A CA 1
ATOM 1600 C C . SER A 1 200 ? 1.103 -7.762 -8.673 1.00 86.31 200 SER A C 1
ATOM 1602 O O . SER A 1 200 ? 2.004 -8.591 -8.739 1.00 86.31 200 SER A O 1
ATOM 1604 N N . ILE A 1 201 ? 0.189 -7.784 -7.707 1.00 77.56 201 ILE A N 1
ATOM 1605 C CA . ILE A 1 201 ? 0.095 -8.919 -6.783 1.00 77.56 201 ILE A CA 1
ATOM 1606 C C . ILE A 1 201 ? -0.430 -10.123 -7.554 1.00 77.56 201 ILE A C 1
ATOM 1608 O O . ILE A 1 201 ? -1.453 -10.022 -8.237 1.00 77.56 201 ILE A O 1
ATOM 1612 N N . GLU A 1 202 ? 0.220 -11.273 -7.402 1.00 71.69 202 GLU A N 1
ATOM 1613 C CA . GLU A 1 202 ? -0.312 -12.507 -7.954 1.00 71.69 202 GLU A CA 1
ATOM 1614 C C . GLU A 1 202 ? -1.534 -12.946 -7.136 1.00 71.69 202 GLU A C 1
ATOM 1616 O O . GLU A 1 202 ? -1.464 -13.239 -5.939 1.00 71.69 202 GLU A O 1
ATOM 1621 N N . THR A 1 203 ? -2.703 -12.982 -7.774 1.00 62.00 203 THR A N 1
ATOM 1622 C CA . THR A 1 203 ? -3.948 -13.422 -7.130 1.00 62.00 203 THR A CA 1
ATOM 1623 C C . THR A 1 203 ? -4.006 -14.948 -7.144 1.00 62.00 203 THR A C 1
ATOM 1625 O O . THR A 1 203 ? -4.724 -15.565 -7.925 1.00 62.00 203 THR A O 1
ATOM 1628 N N . GLY A 1 204 ? -3.180 -15.557 -6.287 1.00 49.50 204 GLY A N 1
ATOM 1629 C CA . GLY A 1 204 ? -2.778 -16.952 -6.455 1.00 49.50 204 GLY A CA 1
ATOM 1630 C C . GLY A 1 204 ? -2.663 -17.822 -5.207 1.00 49.50 204 GLY A C 1
ATOM 1631 O O . GLY A 1 204 ? -2.363 -18.988 -5.385 1.00 49.50 204 GLY A O 1
ATOM 1632 N N . GLN A 1 205 ? -2.930 -17.359 -3.978 1.00 40.97 205 GLN A N 1
ATOM 1633 C CA . GLN A 1 205 ? -3.135 -18.248 -2.814 1.00 40.97 205 GLN A CA 1
ATOM 1634 C C . GLN A 1 205 ? -4.086 -17.618 -1.783 1.00 40.97 205 GLN A C 1
ATOM 1636 O O . GLN A 1 205 ? -3.680 -17.132 -0.731 1.00 40.97 205 GLN A O 1
ATOM 1641 N N . ARG A 1 206 ? -5.402 -17.695 -2.028 1.00 36.75 206 ARG A N 1
ATOM 1642 C CA . ARG A 1 206 ? -6.321 -17.840 -0.889 1.00 36.75 206 ARG A CA 1
ATOM 1643 C C . ARG A 1 206 ? -6.000 -19.200 -0.280 1.00 36.75 206 ARG A C 1
ATOM 1645 O O . ARG A 1 206 ? -6.368 -20.221 -0.857 1.00 36.75 206 ARG A O 1
ATOM 1652 N N . VAL A 1 207 ? -5.302 -19.216 0.854 1.00 33.09 207 VAL A N 1
ATOM 1653 C CA . VAL A 1 207 ? -5.271 -20.391 1.727 1.00 33.09 207 VAL A CA 1
ATOM 1654 C C . VAL A 1 207 ? -6.727 -20.801 1.928 1.00 33.09 207 VAL A C 1
ATOM 1656 O O . VAL A 1 207 ? -7.532 -20.027 2.448 1.00 33.09 207 VAL A O 1
ATOM 1659 N N . ALA A 1 208 ? -7.086 -21.981 1.426 1.00 29.58 208 ALA A N 1
ATOM 1660 C CA . ALA A 1 208 ? -8.348 -22.605 1.764 1.00 29.58 208 ALA A CA 1
ATOM 1661 C C . ALA A 1 208 ? -8.349 -22.772 3.284 1.00 29.58 208 ALA A C 1
ATOM 1663 O O . ALA A 1 208 ? -7.575 -23.558 3.829 1.00 29.58 208 ALA A O 1
ATOM 1664 N N . ILE A 1 209 ? -9.163 -21.970 3.965 1.00 35.12 209 ILE A N 1
ATOM 1665 C CA . ILE A 1 209 ? -9.453 -22.163 5.378 1.00 35.12 209 ILE A CA 1
ATOM 1666 C C . ILE A 1 209 ? -10.316 -23.428 5.429 1.00 35.12 209 ILE A C 1
ATOM 1668 O O . ILE A 1 209 ? -11.480 -23.389 5.026 1.00 35.12 209 ILE A O 1
ATOM 1672 N N . PHE A 1 210 ? -9.710 -24.549 5.820 1.00 32.94 210 PHE A N 1
ATOM 1673 C CA . PHE A 1 210 ? -10.425 -25.740 6.277 1.00 32.94 210 PHE A CA 1
ATOM 1674 C C . PHE A 1 210 ? -10.674 -25.631 7.779 1.00 32.94 210 PHE A C 1
ATOM 1676 O O . PHE A 1 210 ? -9.751 -25.170 8.490 1.00 32.94 210 PHE A O 1
#

Secondary structure (DSSP, 8-state):
----SSEEEHHHHHHHHTT--S-EEEEEBSSS---EEES-EEE-SSEEEEEETTEEEEEEE--TTSEEEBTTS--S--SSS-PPPPPSS-SEEEEETTEEEEE-SSPPPSEEPHHHHHHHHHT-TT--EEEEES-TTT---EEEEEEEEE-SSEEEEE-SS-EEEEEGGGEEEEEE---STT--EEEEEESSSPPPEEEEE---------

pLDDT: mean 78.09, std 16.78, range [26.09, 95.06]

Sequence (210 aa):
MTNEGTPVTGVEVKSLLLKAVGGVYISRGFNEILTDYYEKYLITEKELEIKEGDTIILTIPIDETKQYINYAVGGEDLEIGAEWEDSTYFSYKFYIGGYMVCFNRREKETTLTWAQFQELIDSRDDAIFEVKSKKTCAFYVAVDNCTIDVNNREIEINSNQVNVIIDRDIIGTIYNDSSSATGICYRLRFNNGMSEIVISIETGQRVAIF

Radius of gyration: 18.54 Å; chains: 1; bounding box: 43×41×61 Å